Protein AF-A0A6N3USL4-F1 (afdb_monomer)

Foldseek 3Di:
DDWDWDQQPQAPAQFGTATDDPLADWDWDQDPVSRGTYTDAAEAFAPDEEEEETDEAESVGLEYEYEAAQNGDYQEYEYDQFHPARRKYKYAYQHQDWHWYAYPVGDTDIDHHGDIWMWGQHPSGIDIGHHFAPEFDDFDDDDPDPDDKGKTKDKAFDAPQFQKFKAFPDVQQWHHAADQDADPDQFTWGWFWKQAPVRDIDTAIKTKWKDFAPDDIGYRRYRDTDNPHRIMMIMIMHDCVRVVVHDAAKIWGKGKMWMATPVDRVDIGIYIYIYIYGHDDDPDD

Structure (mmCIF, N/CA/C/O backbone):
data_AF-A0A6N3USL4-F1
#
_entry.id   AF-A0A6N3USL4-F1
#
loop_
_atom_site.group_PDB
_atom_site.id
_atom_site.type_symbol
_atom_site.label_atom_id
_atom_site.label_alt_id
_atom_site.label_comp_id
_atom_site.label_asym_id
_atom_site.label_entity_id
_atom_site.label_seq_id
_atom_site.pdbx_PDB_ins_code
_atom_site.Cartn_x
_atom_site.Cartn_y
_atom_site.Cartn_z
_atom_site.occupancy
_atom_site.B_iso_or_equiv
_atom_site.auth_seq_id
_atom_site.auth_comp_id
_atom_site.auth_asym_id
_atom_site.auth_atom_id
_atom_site.pdbx_PDB_model_num
ATOM 1 N N . THR A 1 1 ? -5.568 -22.852 -5.647 1.00 39.84 1 THR A N 1
ATOM 2 C CA . THR A 1 1 ? -6.934 -22.285 -5.709 1.00 39.84 1 THR A CA 1
ATOM 3 C C . THR A 1 1 ? -6.831 -20.920 -6.353 1.00 39.84 1 THR A C 1
ATOM 5 O O . THR A 1 1 ? -6.023 -20.134 -5.877 1.00 39.84 1 THR A O 1
ATOM 8 N N . LEU A 1 2 ? -7.543 -20.658 -7.452 1.00 31.78 2 LEU A N 1
ATOM 9 C CA . LEU A 1 2 ? -7.527 -19.350 -8.124 1.00 31.78 2 LEU A CA 1
ATOM 10 C C . LEU A 1 2 ? -8.124 -18.287 -7.185 1.00 31.78 2 LEU A C 1
ATOM 12 O O . LEU A 1 2 ? -9.224 -18.485 -6.672 1.00 31.78 2 LEU A O 1
ATOM 16 N N . ARG A 1 3 ? -7.383 -17.204 -6.927 1.00 42.47 3 ARG A N 1
ATOM 17 C CA . ARG A 1 3 ? -7.843 -16.024 -6.177 1.00 42.47 3 ARG A CA 1
ATOM 18 C C . ARG A 1 3 ? -8.129 -14.905 -7.177 1.00 42.47 3 ARG A C 1
ATOM 20 O O . ARG A 1 3 ? -7.382 -14.749 -8.136 1.00 42.47 3 ARG A O 1
ATOM 27 N N . THR A 1 4 ? -9.222 -14.173 -6.973 1.00 39.78 4 THR A N 1
ATOM 28 C CA . THR A 1 4 ? -9.594 -13.020 -7.811 1.00 39.78 4 THR A CA 1
ATOM 29 C C . THR A 1 4 ? -9.403 -11.743 -7.001 1.00 39.78 4 THR A C 1
ATOM 31 O O . THR A 1 4 ? -9.859 -11.679 -5.859 1.00 39.78 4 THR A O 1
ATOM 34 N N . GLU A 1 5 ? -8.749 -10.743 -7.594 1.00 51.19 5 GLU A N 1
ATOM 35 C CA . GLU A 1 5 ? -8.408 -9.471 -6.945 1.00 51.19 5 GLU A CA 1
ATOM 36 C C . GLU A 1 5 ? -9.020 -8.277 -7.703 1.00 51.19 5 GLU A C 1
ATOM 38 O O . GLU A 1 5 ? -8.348 -7.651 -8.527 1.00 51.19 5 GLU A O 1
ATOM 43 N N . PRO A 1 6 ? -10.309 -7.947 -7.492 1.00 44.34 6 PRO A N 1
ATOM 44 C CA . PRO A 1 6 ? -10.918 -6.770 -8.106 1.00 44.34 6 PRO A CA 1
ATOM 45 C C . PRO A 1 6 ? -10.235 -5.471 -7.662 1.00 44.34 6 PRO A C 1
ATOM 47 O O . PRO A 1 6 ? -9.899 -5.296 -6.488 1.00 44.34 6 PRO A O 1
ATOM 50 N N . ARG A 1 7 ? -10.091 -4.528 -8.603 1.00 48.75 7 ARG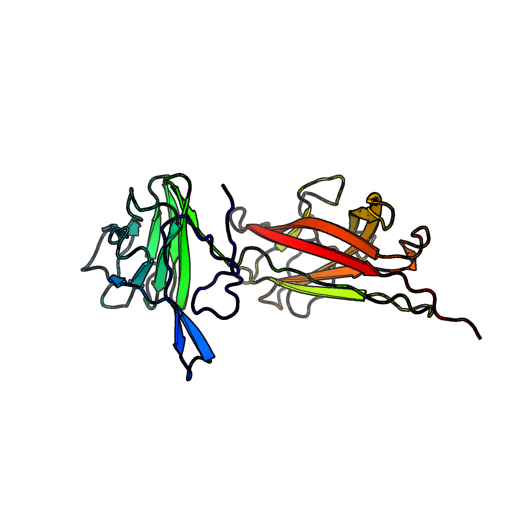 A N 1
ATOM 51 C CA . ARG A 1 7 ? -9.611 -3.167 -8.328 1.00 48.75 7 ARG A CA 1
ATOM 52 C C . ARG A 1 7 ? -10.674 -2.397 -7.540 1.00 48.75 7 ARG A C 1
ATOM 54 O O . ARG A 1 7 ? -11.803 -2.245 -7.998 1.00 48.75 7 ARG A O 1
ATOM 61 N N . ALA A 1 8 ? -10.297 -1.889 -6.375 1.00 57.22 8 ALA A N 1
ATOM 62 C CA . ALA A 1 8 ? -11.170 -1.254 -5.391 1.00 57.22 8 ALA A CA 1
ATOM 63 C C . ALA A 1 8 ? -11.053 0.283 -5.347 1.00 57.22 8 ALA A C 1
ATOM 65 O O . ALA A 1 8 ? -11.640 0.930 -4.486 1.00 57.22 8 ALA A O 1
ATOM 66 N N . SER A 1 9 ? -10.339 0.898 -6.297 1.00 55.53 9 SER A N 1
ATOM 67 C CA . SER A 1 9 ? -10.028 2.337 -6.281 1.00 55.53 9 SER A CA 1
ATOM 68 C C . SER A 1 9 ? -11.243 3.278 -6.353 1.00 55.53 9 SER A C 1
ATOM 70 O O . SER A 1 9 ? -11.108 4.456 -6.028 1.00 55.53 9 SER A O 1
ATOM 72 N N . ASN A 1 10 ? -12.418 2.779 -6.758 1.00 66.38 10 ASN A N 1
ATOM 73 C CA . ASN A 1 10 ? -13.682 3.529 -6.779 1.00 66.38 10 ASN A CA 1
ATOM 74 C C . ASN A 1 10 ? -14.694 3.060 -5.710 1.00 66.38 10 ASN A C 1
ATOM 76 O O . ASN A 1 10 ? -15.896 3.321 -5.826 1.00 66.38 10 ASN A O 1
ATOM 80 N N . LEU A 1 11 ? -14.225 2.330 -4.694 1.00 73.44 11 LEU A N 1
ATOM 81 C CA . LEU A 1 11 ? -15.036 1.922 -3.551 1.00 73.44 11 LEU A CA 1
ATOM 82 C C . LEU A 1 11 ? -14.987 2.980 -2.432 1.00 73.44 11 LEU A C 1
ATOM 84 O O . LEU A 1 11 ? -14.147 3.885 -2.413 1.00 73.44 11 LEU A O 1
ATOM 88 N N . ASP A 1 12 ? -15.898 2.870 -1.472 1.00 71.75 12 ASP A N 1
ATOM 89 C CA . ASP A 1 12 ? -15.864 3.606 -0.202 1.00 71.75 12 ASP A CA 1
ATOM 90 C C . ASP A 1 12 ? -14.904 2.997 0.837 1.00 71.75 12 ASP A C 1
ATOM 92 O O . ASP A 1 12 ? -14.743 3.528 1.936 1.00 71.75 12 ASP A O 1
ATOM 96 N N . LEU A 1 13 ? -14.238 1.908 0.462 1.00 75.38 13 LEU A N 1
ATOM 97 C CA . LEU A 1 13 ? -13.202 1.242 1.232 1.00 75.38 13 LEU A CA 1
ATOM 98 C C . LEU A 1 13 ? -11.841 1.896 0.964 1.00 75.38 13 LEU A C 1
ATOM 100 O O . LEU A 1 13 ? -11.486 2.160 -0.185 1.00 75.38 13 LEU A O 1
ATOM 104 N N . ASP A 1 14 ? -11.038 2.111 2.008 1.00 71.38 14 ASP A N 1
ATOM 105 C CA . ASP A 1 14 ? -9.684 2.674 1.876 1.00 71.38 14 ASP A CA 1
ATOM 106 C C . ASP A 1 14 ? -8.646 1.609 1.453 1.00 71.38 14 ASP A C 1
ATOM 108 O O . ASP A 1 14 ? -7.631 1.387 2.117 1.00 71.38 14 ASP A O 1
ATOM 112 N N . VAL A 1 15 ? -8.929 0.897 0.355 1.00 66.25 15 VAL A N 1
ATOM 113 C CA . VAL A 1 15 ? -8.132 -0.223 -0.180 1.00 66.25 15 VAL A CA 1
ATOM 114 C C . VAL A 1 15 ? -8.069 -0.191 -1.707 1.00 66.25 15 VAL A C 1
ATOM 116 O O . VAL A 1 15 ? -8.950 0.348 -2.369 1.00 66.25 15 VAL A O 1
ATOM 119 N N . GLU A 1 16 ? -7.030 -0.792 -2.285 1.00 59.91 16 GLU A N 1
ATOM 120 C CA . GLU A 1 16 ? -6.845 -0.856 -3.748 1.00 59.91 16 GLU A CA 1
ATOM 121 C C . GLU A 1 16 ? -7.282 -2.179 -4.364 1.00 59.91 16 GLU A C 1
ATOM 123 O O . GLU A 1 16 ? -7.698 -2.202 -5.520 1.00 59.91 16 GLU A O 1
ATOM 128 N N . HIS A 1 17 ? -7.233 -3.258 -3.584 1.00 61.31 17 HIS A N 1
ATOM 129 C CA . HIS A 1 17 ? -7.658 -4.589 -3.989 1.00 61.31 17 HIS A CA 1
ATOM 130 C C . HIS A 1 17 ? -8.446 -5.244 -2.859 1.00 61.31 17 HIS A C 1
ATOM 132 O O . HIS A 1 17 ? -8.141 -5.057 -1.678 1.00 61.31 17 HIS A O 1
ATOM 138 N N . LEU A 1 18 ? -9.449 -6.033 -3.230 1.00 65.81 18 LEU A N 1
ATOM 139 C CA . LEU A 1 18 ? -10.122 -6.959 -2.323 1.00 65.81 18 LEU A CA 1
ATOM 140 C C . LEU A 1 18 ? -9.750 -8.381 -2.716 1.00 65.81 18 LEU A C 1
ATOM 142 O O . LEU A 1 18 ? -9.595 -8.668 -3.895 1.00 65.81 18 LEU A O 1
ATOM 146 N N . THR A 1 19 ? -9.623 -9.285 -1.752 1.00 63.34 19 THR A N 1
ATOM 147 C CA . THR A 1 19 ? -9.469 -10.713 -2.054 1.00 63.34 19 THR A CA 1
ATOM 148 C C . THR A 1 19 ? -10.844 -11.362 -2.063 1.00 63.34 19 THR A C 1
ATOM 150 O O . THR A 1 19 ? -11.539 -11.328 -1.051 1.00 63.34 19 THR A O 1
ATOM 153 N N . LEU A 1 20 ? -11.239 -11.974 -3.182 1.00 61.81 20 LEU A N 1
ATOM 154 C CA . LEU A 1 20 ? -12.468 -12.763 -3.241 1.00 61.81 20 LEU A CA 1
ATOM 155 C C . LEU A 1 20 ? -12.165 -14.246 -2.995 1.00 61.81 20 LEU A C 1
ATOM 157 O O . LEU A 1 20 ? -11.428 -14.882 -3.757 1.00 61.81 20 LEU A O 1
ATOM 161 N N . SER A 1 21 ? -12.763 -14.795 -1.939 1.00 66.25 21 SER A N 1
ATOM 162 C CA . SER A 1 21 ? -12.660 -16.210 -1.571 1.00 66.25 21 SER A CA 1
ATOM 163 C C . SER A 1 21 ? -13.852 -17.016 -2.089 1.00 66.25 21 SER A C 1
ATOM 165 O O . SER A 1 21 ? -14.958 -16.501 -2.257 1.00 66.25 21 SER A O 1
ATOM 167 N N . LYS A 1 22 ? -13.635 -18.313 -2.340 1.00 64.81 22 LYS A N 1
ATOM 168 C CA . LYS A 1 22 ? -14.680 -19.221 -2.835 1.00 64.81 22 LYS A CA 1
ATOM 169 C C . LYS A 1 22 ? -15.873 -19.238 -1.871 1.00 64.81 22 LYS A C 1
ATOM 171 O O . LYS A 1 22 ? -15.703 -19.547 -0.698 1.00 64.81 22 LYS A O 1
ATOM 176 N N . GLY A 1 23 ? -17.072 -18.985 -2.396 1.00 67.69 23 GLY A N 1
ATOM 177 C CA . GLY A 1 23 ? -18.320 -19.030 -1.626 1.00 67.69 23 GLY A CA 1
ATOM 178 C C . GLY A 1 23 ? -18.702 -17.718 -0.937 1.00 67.69 23 GLY A C 1
ATOM 179 O O . GLY A 1 23 ? -19.755 -17.671 -0.314 1.00 67.69 23 GLY A O 1
ATOM 180 N N . ILE A 1 24 ? -17.898 -16.658 -1.075 1.00 69.06 24 ILE A N 1
ATOM 181 C CA . ILE A 1 24 ? -18.234 -15.313 -0.595 1.00 69.06 24 ILE A CA 1
ATOM 182 C C . ILE A 1 24 ? -18.807 -14.487 -1.746 1.00 69.06 24 ILE A C 1
ATOM 184 O O . ILE A 1 24 ? -18.275 -14.489 -2.856 1.00 69.06 24 ILE A O 1
ATOM 188 N N . SER A 1 25 ? -19.889 -13.762 -1.475 1.00 70.62 25 SER A N 1
ATOM 189 C CA . SER A 1 25 ? -20.441 -12.743 -2.369 1.00 70.62 25 SER A CA 1
ATOM 190 C C . SER A 1 25 ? -20.378 -11.388 -1.681 1.00 70.62 25 SER A C 1
ATOM 192 O O . SER A 1 25 ? -20.802 -11.247 -0.537 1.00 70.62 25 SER A O 1
ATOM 194 N N . LEU A 1 26 ? -19.828 -10.401 -2.383 1.00 76.56 26 LEU A N 1
ATOM 195 C CA . LEU A 1 26 ? -19.762 -9.017 -1.930 1.00 76.56 26 LEU A CA 1
ATOM 196 C C . LEU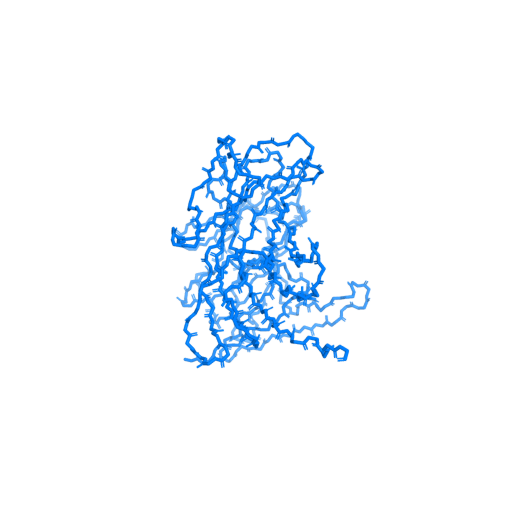 A 1 26 ? -20.766 -8.206 -2.743 1.00 76.56 26 LEU A C 1
ATOM 198 O O . LEU A 1 26 ? -20.768 -8.286 -3.972 1.00 76.56 26 LEU A O 1
ATOM 202 N N . LEU A 1 27 ? -21.605 -7.429 -2.065 1.00 74.56 27 LEU A N 1
ATOM 203 C CA . LEU A 1 27 ? -22.561 -6.535 -2.704 1.00 74.56 27 LEU A CA 1
ATOM 204 C C . LEU A 1 27 ? -22.076 -5.094 -2.556 1.00 74.56 27 LEU A C 1
ATOM 206 O O . LEU A 1 27 ? -21.720 -4.664 -1.463 1.00 74.56 27 LEU A O 1
ATOM 210 N N . PHE A 1 28 ? -22.093 -4.349 -3.656 1.00 76.94 28 PHE A N 1
ATOM 211 C CA . PHE A 1 28 ? -21.795 -2.922 -3.675 1.00 76.94 28 PHE A CA 1
ATOM 212 C C . PHE A 1 28 ? -22.969 -2.166 -4.285 1.00 76.94 28 PHE A C 1
ATOM 214 O O . PHE A 1 28 ? -23.512 -2.582 -5.308 1.00 76.94 28 PHE A O 1
ATOM 221 N N . ILE A 1 29 ? -23.339 -1.039 -3.682 1.00 73.81 29 ILE A N 1
ATOM 222 C CA . ILE A 1 29 ? -24.397 -0.156 -4.176 1.00 73.81 29 ILE A CA 1
ATOM 223 C C . ILE A 1 29 ? -23.759 1.169 -4.583 1.00 73.81 29 ILE A C 1
ATOM 225 O O . ILE A 1 29 ? -23.072 1.808 -3.788 1.00 73.81 29 ILE A O 1
ATOM 229 N N . TYR A 1 30 ? -23.960 1.597 -5.828 1.00 67.88 30 TYR A N 1
ATOM 230 C CA . TYR A 1 30 ? -23.423 2.872 -6.293 1.00 67.88 30 TYR A CA 1
ATOM 231 C C . TYR A 1 30 ? -24.162 4.047 -5.639 1.00 67.88 30 TYR A C 1
ATOM 233 O O . TYR A 1 30 ? -25.375 4.187 -5.783 1.00 67.88 30 TYR A O 1
ATOM 241 N N . ASN A 1 31 ? -23.427 4.913 -4.943 1.00 69.12 31 ASN A N 1
ATOM 242 C CA . ASN A 1 31 ? -23.947 6.154 -4.383 1.00 69.12 31 ASN A CA 1
ATOM 243 C C . ASN A 1 31 ? -23.637 7.316 -5.343 1.00 69.12 31 ASN A C 1
ATOM 245 O O . ASN A 1 31 ? -22.477 7.701 -5.513 1.00 69.12 31 ASN A O 1
ATOM 249 N N . GLY A 1 32 ? -24.680 7.879 -5.962 1.00 55.03 32 GLY A N 1
ATOM 250 C CA . GLY A 1 32 ? -24.553 8.943 -6.965 1.00 55.03 32 GLY A CA 1
ATOM 251 C C . GLY A 1 32 ? -24.013 10.271 -6.425 1.00 55.03 32 GLY A C 1
ATOM 252 O O . GLY A 1 32 ? -23.276 10.954 -7.133 1.00 55.03 32 GLY A O 1
ATOM 253 N N . GLU A 1 33 ? -24.306 10.609 -5.167 1.00 64.19 33 GLU A N 1
ATOM 254 C CA . GLU A 1 33 ? -23.822 11.837 -4.519 1.00 64.19 33 GLU A CA 1
ATOM 255 C C . GLU A 1 33 ? -22.322 11.756 -4.229 1.00 64.19 33 GLU A C 1
ATOM 257 O O . GLU A 1 33 ? -21.567 12.690 -4.496 1.00 64.19 33 GLU A O 1
ATOM 262 N N . ARG A 1 34 ? -21.871 10.602 -3.725 1.00 61.25 34 ARG A N 1
ATOM 263 C CA . ARG A 1 34 ? -20.460 10.338 -3.412 1.00 61.25 34 ARG A CA 1
ATOM 264 C C . ARG A 1 34 ? -19.646 9.930 -4.639 1.00 61.25 34 ARG A C 1
ATOM 266 O O . ARG A 1 34 ? -18.421 9.887 -4.548 1.00 61.25 34 ARG A O 1
ATOM 273 N N . ARG A 1 35 ? -20.315 9.618 -5.757 1.00 73.44 35 ARG A N 1
ATOM 274 C CA . ARG A 1 35 ? -19.739 9.056 -6.991 1.00 73.44 35 ARG A CA 1
ATOM 275 C C . ARG A 1 35 ? -18.835 7.850 -6.724 1.00 73.44 35 ARG A C 1
ATOM 277 O O . ARG A 1 35 ? -17.759 7.737 -7.304 1.00 73.44 35 ARG A O 1
ATOM 284 N N . ARG A 1 36 ? -19.257 6.973 -5.810 1.00 69.00 36 ARG A N 1
ATOM 285 C CA . ARG A 1 36 ? -18.495 5.796 -5.363 1.00 69.00 36 ARG A CA 1
ATOM 286 C C . ARG A 1 36 ? -19.404 4.597 -5.157 1.00 69.00 36 ARG A C 1
ATOM 288 O O . ARG A 1 36 ? -20.572 4.748 -4.803 1.00 69.00 36 ARG A O 1
ATOM 295 N N . TRP A 1 37 ? -18.843 3.409 -5.332 1.00 69.06 37 TRP A N 1
ATOM 296 C CA . TRP A 1 37 ? -19.483 2.151 -4.959 1.00 69.06 37 TRP A CA 1
ATOM 297 C C . TRP A 1 37 ? -19.327 1.923 -3.456 1.00 69.06 37 TRP A C 1
ATOM 299 O O . TRP A 1 37 ? -18.213 1.882 -2.947 1.00 69.06 37 TRP A O 1
ATOM 309 N N . VAL A 1 38 ? -20.445 1.809 -2.749 1.00 75.31 38 VAL A N 1
ATOM 310 C CA . VAL A 1 38 ? -20.493 1.638 -1.295 1.00 75.31 38 VAL A CA 1
ATOM 311 C C . VAL A 1 38 ? -20.648 0.161 -0.978 1.00 75.31 38 VAL A C 1
ATOM 313 O O . VAL A 1 38 ? -21.550 -0.481 -1.522 1.00 75.31 38 VAL A O 1
ATOM 316 N N . LEU A 1 39 ? -19.782 -0.385 -0.125 1.00 79.50 39 LEU A N 1
ATOM 317 C CA . LEU A 1 39 ? -19.926 -1.757 0.345 1.00 79.50 39 LEU A CA 1
ATOM 318 C C . LEU A 1 39 ? -21.254 -1.909 1.098 1.00 79.50 39 LEU A C 1
ATOM 320 O O . LEU A 1 39 ? -21.520 -1.199 2.064 1.00 79.50 39 LEU A O 1
ATOM 324 N N . HIS A 1 40 ? -22.087 -2.855 0.668 1.00 80.25 40 HIS A N 1
ATOM 325 C CA . HIS A 1 40 ? -23.263 -3.249 1.428 1.00 80.25 40 HIS A CA 1
ATOM 326 C C . HIS A 1 40 ? -22.843 -4.248 2.509 1.00 80.25 40 HIS A C 1
ATOM 328 O O . HIS A 1 40 ? -22.299 -5.319 2.221 1.00 80.25 40 HIS A O 1
ATOM 334 N N . SER A 1 41 ? -23.060 -3.869 3.760 1.00 87.25 41 SER A N 1
ATOM 335 C CA . SER A 1 41 ? -22.600 -4.588 4.943 1.00 87.25 41 SER A CA 1
ATOM 336 C C . SER A 1 41 ? -23.576 -4.394 6.097 1.00 87.25 41 SER A C 1
ATOM 338 O O . SER A 1 41 ? -24.354 -3.436 6.133 1.00 87.25 41 SER A O 1
ATOM 340 N N . ILE A 1 42 ? -23.517 -5.306 7.067 1.00 89.75 42 ILE A N 1
ATOM 341 C CA . ILE A 1 42 ? -24.178 -5.088 8.354 1.00 89.75 42 ILE A CA 1
ATOM 342 C C . ILE A 1 42 ? -23.444 -3.971 9.092 1.00 89.75 42 ILE A C 1
ATOM 344 O O . ILE A 1 42 ? -22.215 -3.956 9.130 1.00 89.75 42 ILE A O 1
ATOM 348 N N . LEU A 1 43 ? -24.200 -3.060 9.699 1.00 91.19 43 LEU A N 1
ATOM 349 C CA . LEU A 1 43 ? -23.661 -2.016 10.557 1.00 91.19 43 LEU A CA 1
ATOM 350 C C . LEU A 1 43 ? -23.581 -2.506 12.004 1.00 91.19 43 LEU A C 1
ATOM 352 O O . LEU A 1 43 ? -24.600 -2.864 12.589 1.00 91.19 43 LEU A O 1
ATOM 356 N N . ASP A 1 44 ? -22.386 -2.455 12.578 1.00 94.12 44 ASP A N 1
ATOM 357 C CA . ASP A 1 44 ? -22.113 -2.745 13.982 1.00 94.12 44 ASP A CA 1
ATOM 358 C C . ASP A 1 44 ? -21.580 -1.495 14.692 1.00 94.12 44 ASP A C 1
ATOM 360 O O . ASP A 1 44 ? -20.860 -0.680 14.101 1.00 94.12 44 ASP A O 1
ATOM 364 N N . LYS A 1 45 ? -21.962 -1.324 15.956 1.00 92.44 45 LYS A N 1
ATOM 365 C CA . LYS A 1 45 ? -21.587 -0.185 16.801 1.00 92.44 45 LYS A CA 1
ATOM 366 C C . LYS A 1 45 ? -21.364 -0.678 18.229 1.00 92.44 45 LYS A C 1
ATOM 368 O O . LYS A 1 45 ? -22.141 -1.505 18.701 1.00 92.44 45 LYS A O 1
ATOM 373 N N . PRO A 1 46 ? -20.361 -0.152 18.948 1.00 90.56 46 PRO A N 1
ATOM 374 C CA . PRO A 1 46 ? -20.177 -0.502 20.350 1.00 90.56 46 PRO A CA 1
ATOM 375 C C . PRO A 1 46 ? -21.347 0.002 21.205 1.00 90.56 46 PRO A C 1
ATOM 377 O O . PRO A 1 46 ? -21.934 1.044 20.916 1.00 90.56 46 PRO A O 1
ATOM 380 N N . ALA A 1 47 ? -21.632 -0.724 22.286 1.00 76.38 47 ALA A N 1
ATOM 381 C CA . ALA A 1 47 ? -22.708 -0.433 23.232 1.00 76.38 47 ALA A CA 1
ATOM 382 C C . ALA A 1 47 ? -22.237 0.270 24.535 1.00 76.38 47 ALA A C 1
ATOM 384 O O . ALA A 1 47 ? -23.001 0.262 25.491 1.00 76.38 47 ALA A O 1
ATOM 385 N N . ASP A 1 48 ? -21.029 0.876 24.552 1.00 69.00 48 ASP A N 1
ATOM 386 C CA . ASP A 1 48 ? -20.278 1.466 25.703 1.00 69.00 48 ASP A CA 1
ATOM 387 C C . ASP A 1 48 ? -19.570 0.436 26.629 1.00 69.00 48 ASP A C 1
ATOM 389 O O . ASP A 1 48 ? -20.043 -0.683 26.785 1.00 69.00 48 ASP A O 1
ATOM 393 N N . SER A 1 49 ? -18.435 0.662 27.320 1.00 63.69 49 SER A N 1
ATOM 394 C CA . SER A 1 49 ? -17.338 1.651 27.243 1.00 63.69 49 SER A CA 1
ATOM 395 C C . SER A 1 49 ? -16.097 1.158 28.034 1.00 63.69 49 SER A C 1
ATOM 397 O O . SER A 1 49 ? -15.648 1.801 28.984 1.00 63.69 49 SER A O 1
ATOM 399 N N . THR A 1 50 ? -15.501 0.027 27.669 1.00 70.44 50 THR A N 1
ATOM 400 C CA . THR A 1 50 ? -14.108 -0.276 28.064 1.00 70.44 50 THR A CA 1
ATOM 401 C C . THR A 1 50 ? -13.431 -1.006 26.925 1.00 70.44 50 THR A C 1
ATOM 403 O O . THR A 1 50 ? -12.566 -0.426 26.276 1.00 70.44 50 THR A O 1
ATOM 406 N N . ASP A 1 51 ? -13.948 -2.186 26.600 1.00 81.75 51 ASP A N 1
ATOM 407 C CA . ASP A 1 51 ? -13.459 -3.081 25.563 1.00 81.75 51 ASP A CA 1
ATOM 408 C C . ASP A 1 51 ? -14.639 -3.882 24.983 1.00 81.75 51 ASP A C 1
ATOM 410 O O . ASP A 1 51 ? -15.522 -4.307 25.728 1.00 81.75 51 ASP A O 1
ATOM 414 N N . VAL A 1 52 ? -14.678 -4.102 23.666 1.00 90.50 52 VAL A N 1
ATOM 415 C CA . VAL A 1 52 ? -15.771 -4.854 23.018 1.00 90.50 52 VAL A CA 1
ATOM 416 C C . VAL A 1 52 ? -15.244 -5.749 21.907 1.00 90.50 52 VAL A C 1
ATOM 418 O O . VAL A 1 52 ? -14.260 -5.415 21.255 1.00 90.50 52 VAL A O 1
ATOM 421 N N . SER A 1 53 ? -15.895 -6.883 21.662 1.00 91.88 53 SER A N 1
ATOM 422 C CA . SER A 1 53 ? -15.646 -7.670 20.449 1.00 91.88 53 SER A CA 1
ATOM 423 C C . SER A 1 53 ? -16.541 -7.176 19.320 1.00 91.88 53 SER A C 1
ATOM 425 O O . SER A 1 53 ? -17.743 -7.023 19.514 1.00 91.88 53 SER A O 1
ATOM 427 N N . ILE A 1 54 ? -15.954 -6.948 18.148 1.00 94.62 54 ILE A N 1
ATOM 428 C CA . ILE A 1 54 ? -16.686 -6.642 16.919 1.00 94.62 54 ILE A CA 1
ATOM 429 C C . ILE A 1 54 ? -17.524 -7.867 16.548 1.00 94.62 54 ILE A C 1
ATOM 431 O O . ILE A 1 54 ? -17.048 -9.004 16.655 1.00 94.62 54 ILE A O 1
ATOM 435 N N . ALA A 1 55 ? -18.763 -7.647 16.107 1.00 94.12 55 ALA A N 1
ATOM 436 C CA . ALA A 1 55 ? -19.644 -8.735 15.719 1.00 94.12 55 ALA A CA 1
ATOM 437 C C . ALA A 1 55 ? -19.021 -9.597 14.607 1.00 94.12 55 ALA A C 1
ATOM 439 O O . ALA A 1 55 ? -18.333 -9.123 13.701 1.00 94.12 55 ALA A O 1
ATOM 440 N N . GLN A 1 56 ? -19.252 -10.905 14.696 1.00 94.00 56 GLN A N 1
ATOM 441 C CA . GLN A 1 56 ? -18.633 -11.883 13.812 1.00 94.00 56 GLN A CA 1
ATOM 442 C C . GLN A 1 56 ? -19.347 -11.942 12.448 1.00 94.00 56 GLN A C 1
ATOM 444 O O . GLN A 1 56 ? -20.535 -12.276 12.406 1.00 94.00 56 GLN A O 1
ATOM 449 N N . PRO A 1 57 ? -18.641 -11.721 11.320 1.00 93.44 57 PRO A N 1
ATOM 450 C CA . PRO A 1 57 ? -19.192 -11.991 9.996 1.00 93.44 57 PRO A CA 1
ATOM 451 C C . PRO A 1 57 ? -19.546 -13.472 9.816 1.00 93.44 57 PRO A C 1
ATOM 453 O O . PRO A 1 57 ? -18.878 -14.366 10.341 1.00 93.44 57 PRO A O 1
ATOM 456 N N . THR A 1 58 ? -20.577 -13.747 9.024 1.00 91.00 58 THR A N 1
ATOM 457 C CA . THR A 1 58 ? -21.089 -15.104 8.763 1.00 91.00 58 THR A CA 1
ATOM 458 C C . THR A 1 58 ? -21.078 -15.409 7.268 1.00 91.00 58 THR A C 1
ATOM 460 O O . THR A 1 58 ? -20.859 -14.522 6.452 1.00 91.00 58 THR A O 1
ATOM 463 N N . LEU A 1 59 ? -21.308 -16.666 6.871 1.00 83.44 59 LEU A N 1
ATOM 464 C CA . LEU A 1 59 ? -21.369 -17.023 5.444 1.00 83.44 59 LEU A CA 1
ATOM 465 C C . LEU A 1 59 ? -22.499 -16.292 4.702 1.00 83.44 59 LEU A C 1
ATOM 467 O O . LEU A 1 59 ? -22.354 -15.987 3.524 1.00 83.44 59 LEU A O 1
ATOM 471 N N . THR A 1 60 ? -23.606 -15.997 5.389 1.00 85.25 60 THR A N 1
ATOM 472 C CA . THR A 1 60 ? -24.737 -15.251 4.821 1.00 85.25 60 THR A CA 1
ATOM 473 C C . THR A 1 60 ? -24.504 -13.744 4.826 1.00 85.25 60 THR A C 1
ATOM 475 O O . THR A 1 60 ? -25.020 -13.059 3.954 1.00 85.25 60 THR A O 1
ATOM 478 N N . ASN A 1 61 ? -23.716 -13.235 5.779 1.00 85.62 61 ASN A N 1
ATOM 479 C CA . ASN A 1 61 ? -23.349 -11.823 5.891 1.00 85.62 61 ASN A CA 1
ATOM 480 C C . ASN A 1 61 ? -21.830 -11.696 6.089 1.00 85.62 61 ASN A C 1
ATOM 482 O O . ASN A 1 61 ? -21.363 -11.527 7.221 1.00 85.62 61 ASN A O 1
ATOM 486 N N . PRO A 1 62 ? -21.045 -11.834 5.006 1.00 86.94 62 PRO A N 1
ATOM 487 C CA . PRO A 1 62 ? -19.588 -11.897 5.086 1.00 86.94 62 PRO A CA 1
ATOM 488 C C . PRO A 1 62 ? -18.927 -10.522 5.234 1.00 86.94 62 PRO A C 1
ATOM 490 O O . PRO A 1 62 ? -17.707 -10.446 5.363 1.00 86.94 62 PRO A O 1
ATOM 493 N N . THR A 1 63 ? -19.707 -9.441 5.198 1.00 90.25 63 THR A N 1
ATOM 494 C CA . THR A 1 63 ? -19.240 -8.055 5.253 1.00 90.25 63 THR A CA 1
ATOM 495 C C . THR A 1 63 ? -19.859 -7.325 6.438 1.00 90.25 63 THR A C 1
ATOM 497 O O . THR A 1 63 ? -21.067 -7.395 6.677 1.00 90.25 63 THR A O 1
ATOM 500 N N . LEU A 1 64 ? -19.027 -6.592 7.174 1.00 94.19 64 LEU A N 1
ATOM 501 C CA . LEU A 1 64 ? -19.443 -5.833 8.347 1.00 94.19 64 LEU A CA 1
ATOM 502 C C . LEU A 1 64 ? -18.755 -4.471 8.381 1.00 94.19 64 LEU A C 1
ATOM 504 O O . LEU A 1 64 ? -17.538 -4.382 8.230 1.00 94.19 64 LEU A O 1
ATOM 508 N N . THR A 1 65 ? -19.527 -3.414 8.602 1.00 93.50 65 THR A N 1
ATOM 509 C CA . THR A 1 65 ? -19.011 -2.077 8.880 1.00 93.50 65 THR A CA 1
ATOM 510 C C . THR A 1 65 ? -19.103 -1.817 10.373 1.00 93.50 65 THR A C 1
ATOM 512 O O . THR A 1 65 ? -20.194 -1.757 10.928 1.00 93.50 65 THR A O 1
ATOM 515 N N . TYR A 1 66 ? -17.952 -1.644 11.015 1.00 95.50 66 TYR A N 1
ATOM 516 C CA . TYR A 1 66 ? -17.856 -1.292 12.425 1.00 95.50 66 TYR A CA 1
ATOM 517 C C . TYR A 1 66 ? -17.684 0.223 12.556 1.00 95.50 66 TYR A C 1
ATOM 519 O O . TYR A 1 66 ? -16.654 0.776 12.162 1.00 95.50 66 TYR A O 1
ATOM 527 N N . GLN A 1 67 ? -18.704 0.912 13.064 1.00 93.25 67 GLN A N 1
ATOM 528 C CA . GLN A 1 67 ? -18.745 2.372 13.079 1.00 93.25 67 GLN A CA 1
ATOM 529 C C . GLN A 1 67 ? -18.610 2.926 14.496 1.00 93.25 67 GLN A C 1
ATOM 531 O O . GLN A 1 67 ? -19.477 2.743 15.348 1.00 93.25 67 GLN A O 1
ATOM 536 N N . LEU A 1 68 ? -17.552 3.701 14.706 1.00 92.44 68 LEU A N 1
ATOM 537 C CA . LEU A 1 68 ? -17.291 4.420 15.946 1.00 92.44 68 LEU A CA 1
ATOM 538 C C . LEU A 1 68 ? -17.829 5.854 15.845 1.00 92.44 68 LEU A C 1
ATOM 540 O O . LEU A 1 68 ? -17.633 6.540 14.836 1.00 92.44 68 LEU A O 1
ATOM 544 N N . SER A 1 69 ? -18.483 6.339 16.901 1.00 91.31 69 SER A N 1
ATOM 545 C CA . SER A 1 69 ? -18.965 7.726 17.005 1.00 91.31 69 SER A CA 1
ATOM 546 C C . SER A 1 69 ? -18.845 8.246 18.435 1.00 91.31 69 SER A C 1
ATOM 548 O O . SER A 1 69 ? -18.684 7.447 19.348 1.00 91.31 69 SER A O 1
ATOM 550 N N . ASP A 1 70 ? -18.916 9.561 18.661 1.00 87.81 70 ASP A N 1
ATOM 551 C CA . ASP A 1 70 ? -18.742 10.131 20.012 1.00 87.81 70 ASP A CA 1
ATOM 552 C C . ASP A 1 70 ? -19.699 9.520 21.063 1.00 87.81 70 ASP A C 1
ATOM 554 O O . ASP A 1 70 ? -19.321 9.414 22.223 1.00 87.81 70 ASP A O 1
ATOM 558 N N . GLY A 1 71 ? -20.903 9.088 20.661 1.00 87.38 71 GLY A N 1
ATOM 559 C CA . GLY A 1 71 ? -21.869 8.385 21.526 1.00 87.38 71 GLY A CA 1
ATOM 560 C C . GLY A 1 71 ? -21.848 6.855 21.412 1.00 87.38 71 GLY A C 1
ATOM 561 O O . GLY A 1 71 ? -22.771 6.205 21.874 1.00 87.38 71 GLY A O 1
ATOM 562 N N . ALA A 1 72 ? -20.858 6.300 20.715 1.00 89.50 72 ALA A N 1
ATOM 563 C CA . ALA A 1 72 ? -20.607 4.870 20.568 1.00 89.50 72 ALA A CA 1
ATOM 564 C C . ALA A 1 72 ? -19.089 4.691 20.402 1.00 89.50 72 ALA A C 1
ATOM 566 O O . ALA A 1 72 ? -18.590 4.411 19.303 1.00 89.50 72 ALA A O 1
ATOM 567 N N . TRP A 1 73 ? -18.350 4.959 21.482 1.00 91.19 73 TRP A N 1
ATOM 568 C CA . TRP A 1 73 ? -16.889 4.898 21.533 1.00 91.19 73 TRP A CA 1
ATOM 569 C C . TRP A 1 73 ? -16.430 3.823 22.517 1.00 91.19 73 TRP A C 1
ATOM 571 O O . TRP A 1 73 ? -17.049 3.560 23.544 1.00 91.19 73 TRP A O 1
ATOM 581 N N . VAL A 1 74 ? -15.298 3.210 22.195 1.00 93.12 74 VAL A N 1
ATOM 582 C CA . VAL A 1 74 ? -14.629 2.211 23.024 1.00 93.12 74 VAL A CA 1
ATOM 583 C C . VAL A 1 74 ? -13.123 2.433 2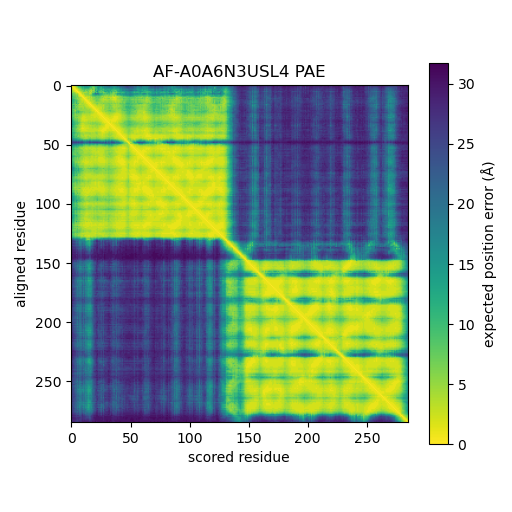2.936 1.00 93.12 74 VAL A C 1
ATOM 585 O O . VAL A 1 74 ? -12.630 2.946 21.925 1.00 93.12 74 VAL A O 1
ATOM 588 N N . LYS A 1 75 ? -12.383 2.047 23.980 1.00 91.19 75 LYS A N 1
ATOM 589 C CA . LYS A 1 75 ? -10.922 2.145 23.983 1.00 91.19 75 LYS A CA 1
ATOM 590 C C . LYS A 1 75 ? -10.303 1.088 23.070 1.00 91.19 75 LYS A C 1
ATOM 592 O O . LYS A 1 75 ? -9.507 1.448 22.205 1.00 91.19 75 LYS A O 1
ATOM 597 N N . THR A 1 76 ? -10.717 -0.173 23.217 1.00 93.56 76 THR A N 1
ATOM 598 C CA . THR A 1 76 ? -10.280 -1.281 22.354 1.00 93.56 76 THR A CA 1
ATOM 599 C C . THR A 1 76 ? -11.470 -2.032 21.762 1.00 93.56 76 THR A C 1
ATOM 601 O O . THR A 1 76 ? -12.370 -2.463 22.479 1.00 93.56 76 THR A O 1
ATOM 604 N N . ALA A 1 77 ? -11.461 -2.245 20.449 1.00 95.19 77 ALA A N 1
ATOM 605 C CA . ALA A 1 77 ? -12.376 -3.160 19.779 1.00 95.19 77 ALA A CA 1
ATOM 606 C C . ALA A 1 77 ? -11.601 -4.377 19.257 1.00 95.19 77 ALA A C 1
ATOM 608 O O . ALA A 1 77 ? -10.627 -4.230 18.522 1.00 95.19 77 ALA A O 1
ATOM 609 N N . PHE A 1 78 ? -12.019 -5.580 19.630 1.00 95.69 78 PHE A N 1
ATOM 610 C CA . PHE A 1 78 ? -11.365 -6.826 19.248 1.00 95.69 78 PHE A CA 1
ATOM 611 C C . PHE A 1 78 ? -12.001 -7.403 17.987 1.00 95.69 78 PHE A C 1
ATOM 613 O O . PHE A 1 78 ? -13.215 -7.595 17.929 1.00 95.69 78 PHE A O 1
ATOM 620 N N . LEU A 1 79 ? -11.184 -7.711 16.981 1.00 97.19 79 LEU A N 1
ATOM 621 C CA . LEU A 1 79 ? -11.615 -8.502 15.833 1.00 97.19 79 LEU A CA 1
ATOM 622 C C . LEU A 1 79 ? -12.040 -9.903 16.313 1.00 97.19 79 LEU A C 1
ATOM 624 O O . LEU A 1 79 ? -11.386 -10.472 17.193 1.00 97.19 79 LEU A O 1
ATOM 628 N N . PRO A 1 80 ? -13.109 -10.485 15.745 1.00 96.12 80 PRO A N 1
ATOM 629 C CA . PRO A 1 80 ? -13.610 -11.786 16.175 1.00 96.12 80 PRO A CA 1
ATOM 630 C C . PRO A 1 80 ? -12.571 -12.877 15.897 1.00 96.12 80 PRO A C 1
ATOM 632 O O . PRO A 1 80 ? -11.873 -12.849 14.890 1.00 96.12 80 PRO A O 1
ATOM 635 N N . THR A 1 81 ? -12.461 -13.888 16.752 1.00 92.75 81 THR A N 1
ATOM 636 C CA . THR A 1 81 ? -11.441 -14.943 16.586 1.00 92.75 81 THR A CA 1
ATOM 637 C C . THR A 1 81 ? -11.730 -15.890 15.420 1.00 92.75 81 THR A C 1
ATOM 639 O O . THR A 1 81 ? -10.824 -16.567 14.934 1.00 92.75 81 THR A O 1
ATOM 642 N N . THR A 1 82 ? -12.978 -15.938 14.947 1.00 90.25 82 THR A N 1
ATOM 643 C CA . THR A 1 82 ? -13.396 -16.765 13.811 1.00 90.25 82 THR A CA 1
ATOM 644 C C . THR A 1 82 ? -14.256 -15.966 12.839 1.00 90.25 82 THR A C 1
ATOM 646 O O . THR A 1 82 ? -14.974 -15.059 13.242 1.00 90.25 82 THR A O 1
ATOM 649 N N . ALA A 1 83 ? -14.163 -16.287 11.550 1.00 92.31 83 ALA A N 1
ATOM 650 C CA . ALA A 1 83 ? -14.996 -15.759 10.473 1.00 92.31 83 ALA A CA 1
ATOM 651 C C . ALA A 1 83 ? -14.796 -16.639 9.223 1.00 92.31 83 ALA A C 1
ATOM 653 O O . ALA A 1 83 ? -13.790 -17.355 9.138 1.00 92.31 83 ALA A O 1
ATOM 654 N N . PRO A 1 84 ? -15.717 -16.607 8.245 1.00 87.56 84 PRO A N 1
ATOM 655 C CA . PRO A 1 84 ? -15.490 -17.226 6.944 1.00 87.56 84 PRO A CA 1
ATOM 656 C C . PRO A 1 84 ? -14.231 -16.683 6.253 1.00 87.56 84 PRO A C 1
ATOM 658 O O . PRO A 1 84 ? -13.922 -15.497 6.350 1.00 87.56 84 PRO A O 1
ATOM 661 N N . GLU A 1 85 ? -13.526 -17.536 5.508 1.00 81.88 85 GLU A N 1
ATOM 662 C CA . GLU A 1 85 ? -12.392 -17.118 4.673 1.00 81.88 85 GLU A CA 1
ATOM 663 C C . GLU A 1 85 ? -12.859 -16.075 3.639 1.00 81.88 85 GLU A C 1
ATOM 665 O O . GLU A 1 85 ? -13.793 -16.326 2.882 1.00 81.88 85 GLU A O 1
ATOM 670 N N . GLY A 1 86 ? -12.195 -14.920 3.579 1.00 76.69 86 GLY A N 1
ATOM 671 C CA . GLY A 1 86 ? -12.569 -13.774 2.742 1.00 76.69 86 GLY A CA 1
ATOM 672 C C . GLY A 1 86 ? -13.625 -12.841 3.343 1.00 76.69 86 GLY A C 1
ATOM 673 O O . GLY A 1 86 ? -14.057 -11.922 2.652 1.00 76.69 86 GLY A O 1
ATOM 674 N N . ALA A 1 87 ? -14.053 -13.051 4.593 1.00 88.06 87 ALA A N 1
ATOM 675 C CA . ALA A 1 87 ? -14.913 -12.096 5.291 1.00 88.06 87 ALA A CA 1
ATOM 676 C C . ALA A 1 87 ? -14.210 -10.745 5.476 1.00 88.06 87 ALA A C 1
ATOM 678 O O . ALA A 1 87 ? -13.008 -10.716 5.744 1.00 88.06 87 ALA A O 1
ATOM 679 N N . ILE A 1 88 ? -14.960 -9.644 5.375 1.00 89.75 88 ILE A N 1
ATOM 680 C CA . ILE A 1 88 ? -14.440 -8.274 5.435 1.00 89.75 88 ILE A CA 1
ATOM 681 C C . ILE A 1 88 ? -15.028 -7.527 6.631 1.00 89.75 88 ILE A C 1
ATOM 683 O O 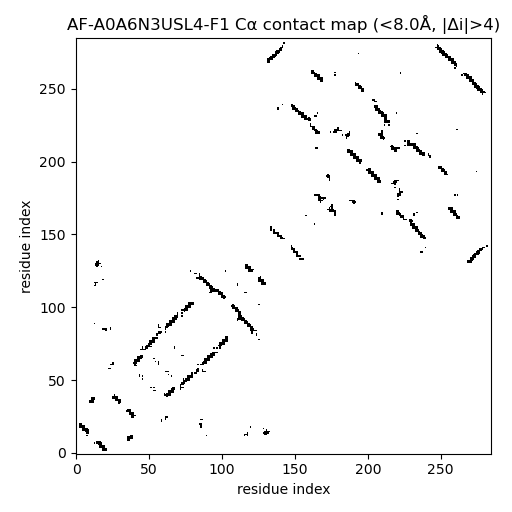. ILE A 1 88 ? -16.246 -7.485 6.807 1.00 89.75 88 ILE A O 1
ATOM 687 N N . ILE A 1 89 ? -14.159 -6.867 7.398 1.00 94.62 89 ILE A N 1
ATOM 688 C CA . ILE A 1 89 ? -14.541 -5.864 8.397 1.00 94.62 89 ILE A CA 1
ATOM 689 C C . ILE A 1 89 ? -14.008 -4.501 7.954 1.00 94.62 89 ILE A C 1
ATOM 691 O O . ILE A 1 89 ? -12.805 -4.326 7.766 1.00 94.62 89 ILE A O 1
ATOM 695 N N . HIS A 1 90 ? -14.901 -3.528 7.807 1.00 92.62 90 HIS A N 1
ATOM 696 C CA . HIS A 1 90 ? -14.596 -2.131 7.513 1.00 92.62 90 HIS A CA 1
ATOM 697 C C . HIS A 1 90 ? -14.832 -1.287 8.764 1.00 92.62 90 HIS A C 1
ATOM 699 O O . HIS A 1 90 ? -15.966 -0.963 9.102 1.00 92.62 90 HIS A O 1
ATOM 705 N N . ALA A 1 91 ? -13.764 -0.948 9.477 1.00 92.88 91 ALA A N 1
ATOM 706 C CA . ALA A 1 91 ? -13.837 -0.063 10.630 1.00 92.88 91 ALA A CA 1
ATOM 707 C C . ALA A 1 91 ? -13.733 1.401 10.183 1.00 92.88 91 ALA A C 1
ATOM 709 O O . ALA A 1 91 ? -12.829 1.766 9.426 1.00 92.88 91 ALA A O 1
ATOM 710 N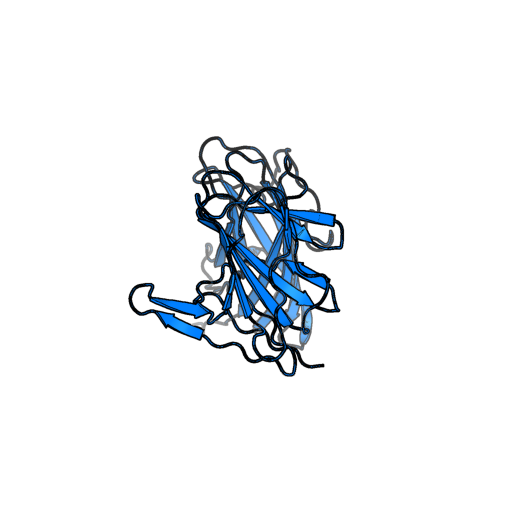 N . ILE A 1 92 ? -14.644 2.246 10.664 1.00 89.94 92 ILE A N 1
ATOM 711 C CA . ILE A 1 92 ? -14.672 3.686 10.382 1.00 89.94 92 ILE A CA 1
ATOM 712 C C . ILE A 1 92 ? -14.839 4.427 11.699 1.00 89.94 92 ILE A C 1
ATOM 714 O O . ILE A 1 92 ? -15.711 4.077 12.498 1.00 89.94 92 ILE A O 1
ATOM 718 N N . SER A 1 93 ? -14.044 5.474 11.914 1.00 89.31 93 SER A N 1
ATOM 719 C CA . SER A 1 93 ? -14.178 6.298 13.111 1.00 89.31 93 SER A CA 1
ATOM 720 C C . SER A 1 93 ? -14.594 7.731 12.821 1.00 89.31 93 SER A C 1
ATOM 722 O O . SER A 1 93 ? -13.998 8.425 12.003 1.00 89.31 93 SER A O 1
ATOM 724 N N . TYR A 1 94 ? -15.594 8.198 13.566 1.00 88.56 94 TYR A N 1
ATOM 725 C CA . TYR A 1 94 ? -15.990 9.603 13.661 1.00 88.56 94 TYR A CA 1
ATOM 726 C C . TYR A 1 94 ? -15.736 10.190 15.058 1.00 88.56 94 TYR A C 1
ATOM 728 O O . TYR A 1 94 ? -16.111 11.337 15.317 1.00 88.56 94 TYR A O 1
ATOM 736 N N . THR A 1 95 ? -15.105 9.420 15.949 1.00 86.56 95 THR A N 1
ATOM 737 C CA . THR A 1 95 ? -14.895 9.769 17.360 1.00 86.56 95 THR A CA 1
ATOM 738 C C . THR A 1 95 ? -13.815 10.823 17.522 1.00 86.56 95 THR A C 1
ATOM 740 O O . THR A 1 95 ? -12.838 10.851 16.778 1.00 86.56 95 THR A O 1
ATOM 743 N N . ARG A 1 96 ? -13.936 11.683 18.534 1.00 85.94 96 ARG A N 1
ATOM 744 C CA . ARG A 1 96 ? -12.865 12.619 18.920 1.00 85.94 96 ARG A CA 1
ATOM 745 C C . ARG A 1 96 ? -11.700 11.917 19.606 1.00 85.94 96 ARG A C 1
ATOM 747 O O . ARG A 1 96 ? -10.559 12.344 19.458 1.00 85.94 96 ARG A O 1
ATOM 754 N N . GLN A 1 97 ? -11.994 10.865 20.364 1.00 85.75 97 GLN A N 1
ATOM 755 C CA . GLN A 1 97 ? -10.997 10.064 21.066 1.00 85.75 97 GLN A CA 1
ATOM 756 C C . GLN A 1 97 ? -10.522 8.909 20.181 1.00 85.75 97 GLN A C 1
ATOM 758 O O . GLN A 1 97 ? -11.310 8.332 19.433 1.00 85.75 97 GLN A O 1
ATOM 763 N N . SER A 1 98 ? -9.236 8.571 20.258 1.00 86.44 98 SER A N 1
ATOM 764 C CA . SER A 1 98 ? -8.674 7.426 19.537 1.00 86.44 98 SER A CA 1
ATOM 765 C C . SER A 1 98 ? -9.201 6.102 20.085 1.00 86.44 98 SER A C 1
ATOM 767 O O . SER A 1 98 ? -9.401 5.969 21.291 1.00 86.44 98 SER A O 1
ATOM 769 N N . THR A 1 99 ? -9.335 5.116 19.205 1.00 90.88 99 THR A N 1
ATOM 770 C CA . THR A 1 99 ? -9.657 3.723 19.543 1.00 90.88 99 THR A CA 1
ATOM 771 C C . THR A 1 99 ? -8.555 2.820 18.995 1.00 90.88 99 THR A C 1
ATOM 773 O O . THR A 1 99 ? -7.894 3.165 18.015 1.00 90.88 99 THR A O 1
ATOM 776 N N . GLU A 1 100 ? -8.343 1.660 19.602 1.00 94.06 100 GLU A N 1
ATOM 777 C CA . GLU A 1 100 ? -7.486 0.606 19.063 1.00 94.06 100 GLU A CA 1
ATOM 778 C C . GLU A 1 100 ? -8.346 -0.545 18.542 1.00 94.06 100 GLU A C 1
ATOM 780 O O . GLU A 1 100 ? -9.209 -1.051 19.253 1.00 94.06 100 GLU A O 1
ATOM 785 N N . ILE A 1 101 ? -8.106 -0.983 17.307 1.00 94.94 101 ILE A N 1
ATOM 786 C CA . ILE A 1 101 ? -8.625 -2.260 16.811 1.00 94.94 101 ILE A CA 1
ATOM 787 C C . ILE A 1 101 ? -7.560 -3.321 17.077 1.00 94.94 101 ILE A C 1
ATOM 789 O O . ILE A 1 101 ? -6.437 -3.176 16.599 1.00 94.94 101 ILE A O 1
ATOM 793 N N . ALA A 1 102 ? -7.878 -4.363 17.834 1.00 94.88 102 ALA A N 1
ATOM 794 C CA . ALA A 1 102 ? -6.935 -5.417 18.198 1.00 94.88 102 ALA A CA 1
ATOM 795 C C . ALA A 1 102 ? -7.310 -6.754 17.550 1.00 94.88 102 ALA A C 1
ATOM 797 O O . ALA A 1 102 ? -8.490 -7.075 17.430 1.00 94.88 102 ALA A O 1
ATOM 798 N N . ASP A 1 103 ? -6.318 -7.547 17.147 1.00 92.94 103 ASP A N 1
ATOM 799 C CA . ASP A 1 103 ? -6.529 -8.919 16.681 1.00 92.94 103 ASP A CA 1
ATOM 800 C C . ASP A 1 103 ? -6.142 -9.963 17.743 1.00 92.94 103 ASP A C 1
ATOM 802 O O . ASP A 1 103 ? -5.573 -9.653 18.792 1.00 92.94 103 ASP A O 1
ATOM 806 N N . SER A 1 104 ? -6.446 -11.234 17.469 1.00 88.31 104 SER A N 1
ATOM 807 C CA . SER A 1 104 ? -6.126 -12.343 18.374 1.00 88.31 104 SER A CA 1
ATOM 808 C C . SER A 1 104 ? -4.629 -12.681 18.445 1.00 88.31 104 SER A C 1
ATOM 810 O O . SER A 1 104 ? -4.243 -13.519 19.253 1.00 88.31 104 SER A O 1
ATOM 812 N N . GLN A 1 105 ? -3.800 -12.095 17.575 1.00 83.88 105 GLN A N 1
ATOM 813 C CA . GLN A 1 105 ? -2.341 -12.255 17.559 1.00 83.88 105 GLN A CA 1
ATOM 814 C C . GLN A 1 105 ? -1.642 -11.157 18.381 1.00 83.88 105 GLN A C 1
ATOM 816 O O . GLN A 1 105 ? -0.421 -11.165 18.514 1.00 83.88 105 GLN A O 1
ATOM 821 N N . GLY A 1 106 ? -2.409 -10.220 18.949 1.00 84.44 106 GLY A N 1
ATOM 822 C CA . GLY A 1 106 ? -1.898 -9.108 19.743 1.00 84.44 106 GLY A CA 1
ATOM 823 C C . GLY A 1 106 ? -1.517 -7.876 18.921 1.00 84.44 106 GLY A C 1
ATOM 824 O O . GLY A 1 106 ? -1.030 -6.903 19.501 1.00 84.44 106 GLY A O 1
ATOM 825 N N . HIS A 1 107 ? -1.755 -7.866 17.603 1.00 85.50 107 HIS A N 1
ATOM 826 C CA . HIS A 1 107 ? -1.579 -6.656 16.806 1.00 85.50 107 HIS A CA 1
ATOM 827 C C . HIS A 1 107 ? -2.643 -5.627 17.182 1.00 85.50 107 HIS A C 1
ATOM 829 O O . HIS A 1 107 ? -3.813 -5.960 17.375 1.00 85.50 107 HIS A O 1
ATOM 835 N N . ARG A 1 108 ? -2.233 -4.358 17.253 1.00 90.38 108 ARG A N 1
ATOM 836 C CA . ARG A 1 108 ? -3.097 -3.221 17.581 1.00 90.38 108 ARG A CA 1
ATOM 837 C C . ARG A 1 108 ? -3.013 -2.176 16.478 1.00 90.38 108 ARG A C 1
ATOM 839 O O . ARG A 1 108 ? -1.925 -1.774 16.068 1.00 90.38 108 ARG A O 1
ATOM 846 N N . TYR A 1 109 ? -4.168 -1.733 16.003 1.00 89.44 109 TYR A N 1
ATOM 847 C CA . TYR A 1 109 ? -4.316 -0.777 14.917 1.00 89.44 109 TYR A CA 1
ATOM 848 C C . TYR A 1 109 ? -5.041 0.465 15.445 1.00 89.44 109 TYR A C 1
ATOM 850 O O . TYR A 1 109 ? -6.257 0.414 15.644 1.00 89.44 109 TYR A O 1
ATOM 858 N N . PRO A 1 110 ? -4.332 1.579 15.695 1.00 91.19 110 PRO A N 1
ATOM 859 C CA . PRO A 1 110 ? -4.985 2.803 16.129 1.00 91.19 110 PRO A CA 1
ATOM 860 C C . PRO A 1 110 ? -5.885 3.338 15.010 1.00 91.19 110 PRO A C 1
ATOM 862 O O . PRO A 1 110 ? -5.479 3.381 13.847 1.00 91.19 110 PRO A O 1
ATOM 865 N N . ILE A 1 111 ? -7.090 3.765 15.374 1.00 88.31 111 ILE A N 1
ATOM 866 C CA . ILE A 1 111 ? -8.051 4.427 14.494 1.00 88.31 111 ILE A CA 1
ATOM 867 C C . ILE A 1 111 ? -8.464 5.761 15.132 1.00 88.31 111 ILE A C 1
ATOM 869 O O . ILE A 1 111 ? -8.922 5.815 16.278 1.00 88.31 111 ILE A O 1
ATOM 873 N N . LYS A 1 112 ? -8.225 6.864 14.418 1.00 88.69 112 LYS A N 1
ATOM 874 C CA . LYS A 1 112 ? -8.549 8.234 14.841 1.00 88.69 112 LYS A CA 1
ATOM 875 C C . LYS A 1 112 ? -9.750 8.762 14.063 1.00 88.69 112 LYS A C 1
ATOM 877 O O . LYS A 1 112 ? -10.261 8.120 13.150 1.00 88.69 112 LYS A O 1
ATOM 882 N N . ARG A 1 113 ? -10.203 9.964 14.420 1.00 84.12 113 ARG A N 1
ATOM 883 C CA . ARG A 1 113 ? -11.300 10.637 13.726 1.00 84.12 113 ARG A CA 1
ATOM 884 C C . ARG A 1 113 ? -11.055 10.699 12.217 1.00 84.12 113 ARG A C 1
ATOM 886 O O . ARG A 1 113 ? -10.038 11.230 11.785 1.00 84.12 113 ARG A O 1
ATOM 893 N N . ASN A 1 114 ? -12.048 10.267 11.449 1.00 80.19 114 ASN A N 1
ATOM 894 C CA . ASN A 1 114 ? -12.062 10.175 9.989 1.00 80.19 114 ASN A CA 1
ATOM 895 C C . ASN A 1 114 ? -11.104 9.133 9.388 1.00 80.19 114 ASN A C 1
ATOM 897 O O . ASN A 1 114 ? -10.952 9.105 8.166 1.00 80.19 114 ASN A O 1
ATOM 901 N N . ASP A 1 115 ? -10.500 8.268 10.204 1.00 82.19 115 ASP A N 1
ATOM 902 C CA . ASP A 1 115 ? -9.745 7.127 9.698 1.00 82.19 115 ASP A CA 1
ATOM 903 C C . ASP A 1 115 ? -10.686 5.993 9.277 1.00 82.19 115 ASP A C 1
ATOM 905 O O . ASP A 1 115 ? -11.792 5.812 9.804 1.00 82.19 115 ASP A O 1
ATOM 909 N N . SER A 1 116 ? -10.192 5.185 8.342 1.00 85.62 116 SER A N 1
ATOM 910 C CA . SER A 1 116 ? -10.818 3.945 7.917 1.00 85.62 116 SER A CA 1
ATOM 911 C C . SER A 1 116 ? -9.783 2.826 7.873 1.00 85.62 116 SER A C 1
ATOM 913 O O . SER A 1 116 ? -8.669 3.010 7.384 1.00 85.62 116 SER A O 1
ATOM 915 N N . LEU A 1 117 ? -10.154 1.658 8.391 1.00 88.38 117 LEU A N 1
ATOM 916 C CA . LEU A 1 117 ? -9.355 0.441 8.349 1.00 88.38 117 LEU A CA 1
ATOM 917 C C . LEU A 1 117 ? -10.195 -0.678 7.741 1.00 88.38 117 LEU A C 1
ATOM 919 O O . LEU A 1 117 ? -11.374 -0.815 8.057 1.00 88.38 117 LEU A O 1
ATOM 923 N N . VAL A 1 118 ? -9.587 -1.497 6.891 1.00 89.00 118 VAL A N 1
ATOM 924 C CA . VAL A 1 118 ? -10.252 -2.656 6.297 1.00 89.00 118 VAL A CA 1
ATOM 925 C C . VAL A 1 118 ? -9.466 -3.902 6.667 1.00 89.00 118 VAL A C 1
ATOM 927 O O . VAL A 1 118 ? -8.239 -3.915 6.606 1.00 89.00 118 VAL A O 1
ATOM 930 N N . PHE A 1 119 ? -10.164 -4.956 7.054 1.00 90.50 119 PHE A N 1
ATOM 931 C CA . PHE A 1 119 ? -9.588 -6.239 7.424 1.00 90.50 119 PHE A CA 1
ATOM 932 C C . PHE A 1 119 ? -10.250 -7.337 6.609 1.00 90.50 119 PHE A C 1
ATOM 934 O O . PHE A 1 119 ? -11.451 -7.275 6.360 1.00 90.50 119 PHE A O 1
ATOM 941 N N . THR A 1 120 ? -9.477 -8.345 6.219 1.00 87.62 120 THR A N 1
ATOM 942 C CA . THR A 1 120 ? -9.988 -9.565 5.592 1.00 87.62 120 THR A CA 1
ATOM 943 C C . THR A 1 120 ? -9.525 -10.789 6.370 1.00 87.62 120 THR A C 1
ATOM 945 O O . THR A 1 120 ? -8.385 -10.831 6.831 1.00 87.62 120 THR A O 1
ATOM 948 N N . MET A 1 121 ? -10.385 -11.795 6.506 1.00 82.94 121 MET A N 1
ATOM 949 C CA . MET A 1 121 ? -10.008 -13.079 7.098 1.00 82.94 121 MET A CA 1
ATOM 950 C C . MET A 1 121 ? -9.313 -13.935 6.036 1.00 82.94 121 MET A C 1
ATOM 952 O O . MET A 1 121 ? -9.929 -14.277 5.028 1.00 82.94 121 MET A O 1
ATOM 956 N N . LEU A 1 122 ? -8.037 -14.265 6.230 1.00 77.56 122 LEU A N 1
ATOM 957 C CA . LEU A 1 122 ? -7.266 -15.116 5.325 1.00 77.56 122 LEU A CA 1
ATOM 958 C C . LEU A 1 122 ? -6.442 -16.129 6.110 1.00 77.56 122 LEU A C 1
ATOM 960 O O . LEU A 1 122 ? -5.744 -15.776 7.057 1.00 77.56 122 LEU A O 1
ATOM 964 N N . ASN A 1 123 ? -6.491 -17.391 5.695 1.00 77.75 123 ASN A N 1
ATOM 965 C CA . ASN A 1 123 ? -5.841 -18.510 6.371 1.00 77.75 123 ASN A CA 1
ATOM 966 C C . ASN A 1 123 ? -6.169 -18.550 7.877 1.00 77.75 123 ASN A C 1
ATOM 968 O O . ASN A 1 123 ? -5.295 -18.816 8.701 1.00 77.75 123 ASN A O 1
ATOM 972 N N . LYS A 1 124 ? -7.433 -18.276 8.237 1.00 78.12 124 LYS A N 1
ATOM 973 C CA . LYS A 1 124 ? -7.916 -18.175 9.632 1.00 78.12 124 LYS A CA 1
ATOM 974 C C . LYS A 1 124 ? -7.260 -17.064 10.472 1.00 78.12 124 LYS A C 1
ATOM 976 O O . LYS A 1 124 ? -7.291 -17.134 11.698 1.00 78.12 124 LYS A O 1
ATOM 981 N N . GLN A 1 125 ? -6.672 -16.052 9.839 1.00 81.31 125 GLN A N 1
ATOM 982 C CA . GLN A 1 125 ? -6.120 -14.880 10.514 1.00 81.31 125 GLN A CA 1
ATOM 983 C C . GLN A 1 125 ? -6.647 -13.590 9.891 1.00 81.31 125 GLN A C 1
ATOM 985 O O . GLN A 1 125 ? -6.805 -13.487 8.673 1.00 81.31 125 GLN A O 1
ATOM 990 N N . TRP A 1 126 ? -6.884 -12.579 10.725 1.00 85.38 126 TRP A N 1
ATOM 991 C CA . TRP A 1 126 ? -7.210 -11.250 10.231 1.00 85.38 126 TRP A CA 1
ATOM 992 C C . TRP A 1 126 ? -5.980 -10.591 9.627 1.00 85.38 126 TRP A C 1
ATOM 994 O O . TRP A 1 126 ? -4.930 -10.487 10.253 1.00 85.38 126 TRP A O 1
ATOM 1004 N N . GLN A 1 127 ? -6.133 -10.112 8.401 1.00 82.31 127 GLN A N 1
ATOM 1005 C CA . GLN A 1 127 ? -5.124 -9.330 7.713 1.00 82.31 127 GLN A CA 1
ATOM 1006 C C . GLN A 1 127 ? -5.682 -7.943 7.445 1.00 82.31 127 GLN A C 1
ATOM 1008 O O . GLN A 1 127 ? -6.720 -7.791 6.799 1.00 82.31 127 GLN A O 1
ATOM 1013 N N . ARG A 1 128 ? -4.979 -6.911 7.919 1.00 84.06 128 ARG A N 1
ATOM 1014 C CA . ARG A 1 128 ? -5.298 -5.529 7.562 1.00 84.06 128 ARG A CA 1
ATOM 1015 C C . ARG A 1 128 ? -5.021 -5.310 6.074 1.00 84.06 128 ARG A C 1
ATOM 1017 O O . ARG A 1 128 ? -3.865 -5.319 5.643 1.00 84.06 128 ARG A O 1
ATOM 1024 N N . LEU A 1 129 ? -6.081 -5.050 5.320 1.00 73.00 129 LEU A N 1
ATOM 1025 C CA . LEU A 1 129 ? -6.007 -4.473 3.990 1.00 73.00 129 LEU A CA 1
ATOM 1026 C C . LEU A 1 129 ? -5.746 -2.970 4.127 1.00 73.00 129 LEU A C 1
ATOM 1028 O O . LEU A 1 129 ? -6.273 -2.292 5.007 1.00 73.00 129 LEU A O 1
ATOM 1032 N N . GLY A 1 130 ? -4.903 -2.436 3.261 1.00 61.28 130 GLY A N 1
ATOM 1033 C CA . GLY A 1 130 ? -4.763 -0.993 3.112 1.00 61.28 130 GLY A CA 1
ATOM 1034 C C . GLY A 1 130 ? -4.712 -0.634 1.638 1.00 61.28 130 GLY A C 1
ATOM 1035 O O . GLY A 1 130 ? -4.666 -1.521 0.783 1.00 61.28 130 GLY A O 1
ATOM 1036 N N . LYS A 1 131 ? -4.638 0.661 1.341 1.00 55.50 131 LYS A N 1
ATOM 1037 C CA . LYS A 1 131 ? -3.988 1.165 0.125 1.00 55.50 131 LYS A CA 1
ATOM 1038 C C . LYS A 1 131 ? -2.537 0.681 0.133 1.00 55.50 131 LYS A C 1
ATOM 1040 O O . LYS A 1 131 ? -1.691 1.329 0.740 1.00 55.50 131 LYS A O 1
ATOM 1045 N N . ARG A 1 132 ? -2.257 -0.528 -0.353 1.00 43.28 132 ARG A N 1
ATOM 1046 C CA . ARG A 1 132 ? -0.968 -1.211 -0.119 1.00 43.28 132 ARG A CA 1
ATOM 1047 C C . ARG A 1 132 ? -0.090 -1.341 -1.355 1.00 43.28 132 ARG A C 1
ATOM 1049 O O . ARG A 1 132 ? 0.934 -2.011 -1.294 1.00 43.28 132 ARG A O 1
ATOM 1056 N N . SER A 1 133 ? -0.422 -0.658 -2.434 1.00 39.47 133 SER A N 1
ATOM 1057 C CA . SER A 1 133 ? 0.390 -0.615 -3.637 1.00 39.47 133 SER A CA 1
ATOM 1058 C C . SER A 1 133 ? 0.037 0.616 -4.452 1.00 39.47 133 SER A C 1
ATOM 1060 O O . SER A 1 133 ? -0.837 0.567 -5.313 1.00 39.47 133 SER A O 1
ATOM 1062 N N . VAL A 1 134 ? 0.784 1.707 -4.277 1.00 41.91 134 VAL A N 1
ATOM 1063 C CA . VAL A 1 134 ? 0.703 2.731 -5.315 1.00 41.91 134 VAL A CA 1
ATOM 1064 C C . VAL A 1 134 ? 1.322 2.145 -6.578 1.00 41.91 134 VAL A C 1
ATOM 1066 O O . VAL A 1 134 ? 2.537 1.977 -6.673 1.00 41.91 134 VAL A O 1
ATOM 1069 N N . GLU A 1 135 ? 0.456 1.744 -7.500 1.00 40.31 135 GLU A N 1
ATOM 1070 C CA . GLU A 1 135 ? 0.840 1.124 -8.753 1.00 40.31 135 GLU A CA 1
ATOM 1071 C C . GLU A 1 135 ? 1.307 2.228 -9.699 1.00 40.31 135 GLU A C 1
ATOM 1073 O O . GLU A 1 135 ? 0.512 3.022 -10.207 1.00 40.31 135 GLU A O 1
ATOM 1078 N N . LEU A 1 136 ? 2.616 2.304 -9.921 1.00 43.62 136 LEU A N 1
ATOM 1079 C CA . LEU A 1 136 ? 3.161 3.165 -10.957 1.00 43.62 136 LEU A CA 1
ATOM 1080 C C . LEU A 1 136 ? 3.119 2.407 -12.284 1.00 43.62 136 LEU A C 1
ATOM 1082 O O . LEU A 1 136 ? 3.936 1.515 -12.507 1.00 43.62 136 LEU A O 1
ATOM 1086 N N . ILE A 1 137 ? 2.150 2.744 -13.139 1.00 45.81 137 ILE A N 1
ATOM 1087 C CA . ILE A 1 137 ? 2.002 2.155 -14.473 1.00 45.81 137 ILE A CA 1
ATOM 1088 C C . ILE A 1 137 ? 2.513 3.130 -15.541 1.00 45.81 137 ILE A C 1
ATOM 1090 O O . ILE A 1 137 ? 1.975 4.220 -15.707 1.00 45.81 137 ILE A O 1
ATOM 1094 N N . SER A 1 138 ? 3.453 2.625 -16.343 1.00 44.28 138 SER A N 1
ATOM 1095 C CA . SER A 1 138 ? 3.862 3.075 -17.683 1.00 44.28 138 SER A CA 1
ATOM 1096 C C . SER A 1 138 ? 4.736 4.325 -17.805 1.00 44.28 138 SER A C 1
ATOM 1098 O O . SER A 1 138 ? 4.370 5.440 -17.452 1.00 44.28 138 SER A O 1
ATOM 1100 N N . LEU A 1 139 ? 5.867 4.105 -18.478 1.00 46.25 139 LEU A N 1
ATOM 1101 C CA . LEU A 1 139 ? 6.806 5.094 -18.974 1.00 46.25 139 LEU A CA 1
ATOM 1102 C C . LEU A 1 139 ? 7.072 4.794 -20.447 1.00 46.25 139 LEU A C 1
ATOM 1104 O O . LEU A 1 139 ? 7.832 3.880 -20.761 1.00 46.25 139 LEU A O 1
ATOM 1108 N N . SER A 1 140 ? 6.425 5.522 -21.358 1.00 41.41 140 SER A N 1
ATOM 1109 C CA . SER A 1 140 ? 6.620 5.327 -22.797 1.00 41.41 140 SER A CA 1
ATOM 1110 C C . SER A 1 140 ? 6.915 6.636 -23.527 1.00 41.41 140 SER A C 1
ATOM 1112 O O . SER A 1 140 ? 6.002 7.417 -23.778 1.00 41.41 140 SER A O 1
ATOM 1114 N N . GLN A 1 141 ? 8.168 6.826 -23.936 1.00 42.25 141 GLN A N 1
ATOM 1115 C CA . GLN A 1 141 ? 8.618 6.984 -25.328 1.00 42.25 141 GLN A CA 1
ATOM 1116 C C . GLN A 1 141 ? 10.140 7.199 -25.351 1.00 42.25 141 GLN A C 1
ATOM 1118 O O . GLN A 1 141 ? 10.670 7.967 -24.556 1.00 42.25 141 GLN A O 1
ATOM 1123 N N . SER A 1 142 ? 10.831 6.576 -26.313 1.00 38.44 142 SER A N 1
ATOM 1124 C CA . SER A 1 142 ? 12.108 7.083 -26.827 1.00 38.44 142 SER A CA 1
ATOM 1125 C C . SER A 1 142 ? 11.843 7.730 -28.188 1.00 38.44 142 SER A C 1
ATOM 1127 O O . SER A 1 142 ? 11.771 7.037 -29.204 1.00 38.44 142 SER A O 1
ATOM 1129 N N . SER A 1 143 ? 11.651 9.046 -28.235 1.00 43.62 143 SER A N 1
ATOM 1130 C CA . SER A 1 143 ? 11.935 9.794 -29.463 1.00 43.62 143 SER A CA 1
ATOM 1131 C C . SER A 1 143 ? 13.419 10.166 -29.442 1.00 43.62 143 SER A C 1
ATOM 1133 O O . SER A 1 143 ? 13.966 10.469 -28.383 1.00 43.62 143 SER A O 1
ATOM 1135 N N . MET A 1 144 ? 14.094 10.066 -30.591 1.00 45.97 144 MET A N 1
ATOM 1136 C CA . MET A 1 144 ? 15.515 10.410 -30.757 1.00 45.97 144 MET A CA 1
ATOM 1137 C C . MET A 1 144 ? 15.731 11.932 -30.661 1.00 45.97 144 MET A C 1
ATOM 1139 O O . MET A 1 144 ? 16.092 12.579 -31.636 1.00 45.97 144 MET A O 1
ATOM 1143 N N . GLY A 1 145 ? 15.454 12.511 -29.496 1.00 43.56 145 GLY A N 1
ATOM 1144 C CA . GLY A 1 145 ? 15.827 13.866 -29.113 1.00 43.56 145 GLY A CA 1
ATOM 1145 C C . GLY A 1 145 ? 16.481 13.809 -27.737 1.00 43.56 145 GLY A C 1
ATOM 1146 O O . GLY A 1 145 ? 16.017 13.065 -26.875 1.00 43.56 145 GLY A O 1
ATOM 1147 N N . ASP A 1 146 ? 17.556 14.569 -27.541 1.00 44.69 146 ASP A N 1
ATOM 1148 C CA . ASP A 1 146 ? 18.494 14.490 -26.405 1.00 44.69 146 ASP A CA 1
ATOM 1149 C C . ASP A 1 146 ? 17.901 14.758 -24.995 1.00 44.69 146 ASP A C 1
ATOM 1151 O O . ASP A 1 146 ? 18.642 14.875 -24.020 1.00 44.69 146 ASP A O 1
ATOM 1155 N N . SER A 1 147 ? 16.574 14.820 -24.838 1.00 50.34 147 SER A N 1
ATOM 1156 C CA . SER A 1 147 ? 15.879 15.123 -23.575 1.00 50.34 147 SER A CA 1
ATOM 1157 C C . SER A 1 147 ? 14.694 14.202 -23.231 1.00 50.34 147 SER A C 1
ATOM 1159 O O . SER A 1 147 ? 13.872 14.549 -22.384 1.00 50.34 147 SER A O 1
ATOM 1161 N N . THR A 1 148 ? 14.571 13.020 -23.842 1.00 61.91 148 THR A N 1
ATOM 1162 C CA . THR A 1 148 ? 13.361 12.185 -23.720 1.00 61.91 148 THR A CA 1
ATOM 1163 C C . THR A 1 148 ? 13.493 11.129 -22.619 1.00 61.91 148 THR A C 1
ATOM 1165 O O . THR A 1 148 ? 13.877 9.980 -22.841 1.00 61.91 148 THR A O 1
ATOM 1168 N N . PHE A 1 149 ? 13.170 11.521 -21.386 1.00 64.62 149 PHE A N 1
ATOM 1169 C CA . PHE A 1 149 ? 12.878 10.561 -20.324 1.00 64.62 149 PHE A CA 1
ATOM 1170 C C . PHE A 1 149 ? 11.376 10.421 -20.138 1.00 64.62 149 PHE A C 1
ATOM 1172 O O . PHE A 1 149 ? 10.590 11.316 -20.438 1.00 64.62 149 PHE A O 1
ATOM 1179 N N . SER A 1 150 ? 10.975 9.267 -19.637 1.00 71.81 150 SER A N 1
ATOM 1180 C CA . SER A 1 150 ? 9.611 9.032 -19.190 1.00 71.81 150 SER A CA 1
ATOM 1181 C C . SER A 1 150 ? 9.624 9.017 -17.662 1.00 71.81 150 SER A C 1
ATOM 1183 O O . SER A 1 150 ? 10.482 8.346 -17.090 1.00 71.81 150 SER A O 1
ATOM 1185 N N . GLU A 1 151 ? 8.717 9.750 -17.005 1.00 76.88 151 GLU A N 1
ATOM 1186 C CA . GLU A 1 151 ? 8.587 9.796 -15.536 1.00 76.88 151 GLU A CA 1
ATOM 1187 C C . GLU A 1 151 ? 7.233 9.298 -15.036 1.00 76.88 151 GLU A C 1
ATOM 1189 O O . GLU A 1 151 ? 6.181 9.634 -15.572 1.00 76.88 151 GLU A O 1
ATOM 1194 N N . GLY A 1 152 ? 7.299 8.464 -14.004 1.00 71.06 152 GLY A N 1
ATOM 1195 C CA . GLY A 1 152 ? 6.153 8.019 -13.258 1.00 71.06 152 GLY A CA 1
ATOM 1196 C C . GLY A 1 152 ? 6.348 8.459 -11.820 1.00 71.06 152 GLY A C 1
ATOM 1197 O O . GLY A 1 152 ? 7.385 8.179 -11.219 1.00 71.06 152 GLY A O 1
ATOM 1198 N N . GLN A 1 153 ? 5.348 9.144 -11.277 1.00 79.56 153 GLN A N 1
ATOM 1199 C CA . GLN A 1 153 ? 5.365 9.647 -9.915 1.00 79.56 153 GLN A CA 1
ATOM 1200 C C . GLN A 1 153 ? 4.154 9.148 -9.134 1.00 79.56 153 GLN A C 1
ATOM 1202 O O . GLN A 1 153 ? 3.038 9.078 -9.647 1.00 79.56 153 GLN A O 1
ATOM 1207 N N . ILE A 1 154 ? 4.383 8.853 -7.860 1.00 69.88 154 ILE A N 1
ATOM 1208 C CA . ILE A 1 154 ? 3.349 8.518 -6.893 1.00 69.88 154 ILE A CA 1
ATOM 1209 C C . ILE A 1 154 ? 3.425 9.448 -5.688 1.00 69.88 154 ILE A C 1
ATOM 1211 O O . ILE A 1 154 ? 4.505 9.856 -5.255 1.00 69.88 154 ILE A O 1
ATOM 1215 N N . ARG A 1 155 ? 2.263 9.750 -5.109 1.00 76.88 155 ARG A N 1
ATOM 1216 C CA . ARG A 1 155 ? 2.153 10.444 -3.827 1.00 76.88 155 ARG A CA 1
ATOM 1217 C C . ARG A 1 155 ? 1.880 9.425 -2.727 1.00 76.88 155 ARG A C 1
ATOM 1219 O O . ARG A 1 155 ? 0.895 8.698 -2.779 1.00 76.88 155 ARG A O 1
ATOM 1226 N N . ILE A 1 156 ? 2.727 9.425 -1.710 1.00 75.06 156 ILE A N 1
ATOM 1227 C CA . ILE A 1 156 ? 2.674 8.552 -0.544 1.00 75.06 156 ILE A CA 1
ATOM 1228 C C . ILE A 1 156 ? 2.283 9.400 0.669 1.00 75.06 156 ILE A C 1
ATOM 1230 O O . ILE A 1 156 ? 2.991 10.334 1.066 1.00 75.06 156 ILE A O 1
ATOM 1234 N N . ALA A 1 157 ? 1.124 9.087 1.249 1.00 69.56 157 ALA A N 1
ATOM 1235 C CA . ALA A 1 157 ? 0.681 9.690 2.500 1.00 69.56 157 ALA A CA 1
ATOM 1236 C C . ALA A 1 157 ? 1.578 9.206 3.642 1.00 69.56 157 ALA A C 1
ATOM 1238 O O . ALA A 1 157 ? 1.789 8.007 3.781 1.00 69.56 157 ALA A O 1
ATOM 1239 N N . ARG A 1 158 ? 2.090 10.128 4.457 1.00 68.62 158 ARG A N 1
ATOM 1240 C CA . ARG A 1 158 ? 3.062 9.864 5.528 1.00 68.62 158 ARG A CA 1
ATOM 1241 C C . ARG A 1 158 ? 2.661 10.595 6.815 1.00 68.62 158 ARG A C 1
ATOM 1243 O O . ARG A 1 158 ? 1.886 11.551 6.729 1.00 68.62 158 ARG A O 1
ATOM 1250 N N . PRO A 1 159 ? 3.200 10.218 7.986 1.00 65.25 159 PRO A N 1
ATOM 1251 C CA . PRO A 1 159 ? 3.046 11.019 9.195 1.00 65.25 159 PRO A CA 1
ATOM 1252 C C . PRO A 1 159 ? 3.629 12.432 8.994 1.00 65.25 159 PRO A C 1
ATOM 1254 O O . PRO A 1 159 ? 4.642 12.610 8.314 1.00 65.25 159 PRO A O 1
ATOM 1257 N N . ALA A 1 160 ? 2.991 13.458 9.561 1.00 58.69 160 ALA A N 1
ATOM 1258 C CA . ALA A 1 160 ? 3.477 14.835 9.445 1.00 58.69 160 ALA A CA 1
ATOM 1259 C C . ALA A 1 160 ? 4.892 14.974 10.041 1.00 58.69 160 ALA A C 1
ATOM 1261 O O . ALA A 1 160 ? 5.185 14.383 11.078 1.00 58.69 160 ALA A O 1
ATOM 1262 N N . LEU A 1 161 ? 5.760 15.760 9.385 1.00 63.28 161 LEU A N 1
ATOM 1263 C CA . LEU A 1 161 ? 7.147 16.043 9.807 1.00 63.28 161 LEU A CA 1
ATOM 1264 C C . LEU A 1 161 ? 8.079 14.822 9.891 1.00 63.28 161 LEU A C 1
ATOM 1266 O O . LEU A 1 161 ? 9.173 14.903 10.458 1.00 63.28 161 LEU A O 1
ATOM 1270 N N . SER A 1 162 ? 7.675 13.686 9.330 1.00 71.62 162 SER A N 1
ATOM 1271 C CA . SER A 1 162 ? 8.434 12.452 9.479 1.00 71.62 162 SER A CA 1
ATOM 1272 C C . SER A 1 162 ? 9.731 12.474 8.646 1.00 71.62 162 SER A C 1
ATOM 1274 O O . SER A 1 162 ? 10.007 13.425 7.900 1.00 71.62 162 SER A O 1
ATOM 1276 N N . GLN A 1 163 ? 10.571 11.448 8.752 1.00 86.31 163 GLN A N 1
ATOM 1277 C CA . GLN A 1 163 ? 11.853 11.330 8.046 1.00 86.31 163 GLN A CA 1
ATOM 1278 C C . GLN A 1 163 ? 11.810 10.075 7.175 1.00 86.31 163 GLN A C 1
ATOM 1280 O O . GLN A 1 163 ? 12.239 9.008 7.592 1.00 86.31 163 GLN A O 1
ATOM 1285 N N . SER A 1 164 ? 11.233 10.184 5.982 1.00 87.38 164 SER A N 1
ATOM 1286 C CA . SER A 1 164 ? 10.859 9.036 5.159 1.00 87.38 164 SER A CA 1
ATOM 1287 C C . SER A 1 164 ? 11.590 9.041 3.832 1.00 87.38 164 SER A C 1
ATOM 1289 O O . SER A 1 164 ? 11.866 10.098 3.263 1.00 87.38 164 SER A O 1
ATOM 1291 N N . GLY A 1 165 ? 11.806 7.841 3.319 1.00 92.19 165 GLY A N 1
ATOM 1292 C CA . GLY A 1 165 ? 12.294 7.592 1.973 1.00 92.19 165 GLY A CA 1
ATOM 1293 C C . GLY A 1 165 ? 11.754 6.264 1.461 1.00 92.19 165 GLY A C 1
ATOM 1294 O O . GLY A 1 165 ? 10.894 5.639 2.085 1.00 92.19 165 GLY A O 1
ATOM 1295 N N . VAL A 1 166 ? 12.272 5.836 0.322 1.00 93.44 166 VAL A N 1
ATOM 1296 C CA . VAL A 1 166 ? 11.936 4.577 -0.336 1.00 93.44 166 VAL A CA 1
ATOM 1297 C C . VAL A 1 166 ? 13.199 3.741 -0.484 1.00 93.44 166 VAL A C 1
ATOM 1299 O O . VAL A 1 166 ? 14.255 4.246 -0.855 1.00 93.44 166 VAL A O 1
ATOM 1302 N N . VAL A 1 167 ? 13.090 2.453 -0.187 1.00 95.88 167 VAL A N 1
ATOM 1303 C CA . VAL A 1 167 ? 14.184 1.485 -0.286 1.00 95.88 167 VAL A CA 1
ATOM 1304 C C . VAL A 1 167 ? 13.761 0.288 -1.124 1.00 95.88 167 VAL A C 1
ATOM 1306 O O . VAL A 1 167 ? 12.574 -0.026 -1.232 1.00 95.88 167 VAL A O 1
ATOM 1309 N N . ALA A 1 168 ? 14.737 -0.395 -1.709 1.00 93.50 168 ALA A N 1
ATOM 1310 C CA . ALA A 1 168 ? 14.530 -1.706 -2.299 1.00 93.50 168 ALA A CA 1
ATOM 1311 C C . ALA A 1 168 ? 14.412 -2.781 -1.210 1.00 93.50 168 ALA A C 1
ATOM 1313 O O . ALA A 1 168 ? 14.891 -2.616 -0.087 1.00 93.50 168 ALA A O 1
ATOM 1314 N N . LEU A 1 169 ? 13.776 -3.899 -1.557 1.00 87.94 169 LEU A N 1
ATOM 1315 C CA . LEU A 1 169 ? 13.768 -5.099 -0.715 1.00 87.94 169 LEU A CA 1
ATOM 1316 C C . LEU A 1 169 ? 14.972 -6.010 -0.995 1.00 87.94 169 LEU A C 1
ATOM 1318 O O . LEU A 1 169 ? 15.368 -6.780 -0.126 1.00 87.94 169 LEU A O 1
ATOM 1322 N N . ASP A 1 170 ? 15.564 -5.883 -2.184 1.00 88.25 170 ASP A N 1
ATOM 1323 C CA . ASP A 1 170 ? 16.693 -6.678 -2.657 1.00 88.25 170 ASP A CA 1
ATOM 1324 C C . ASP A 1 170 ? 17.880 -5.750 -2.996 1.00 88.25 170 ASP A C 1
ATOM 1326 O O . ASP A 1 170 ? 17.696 -4.789 -3.756 1.00 88.25 170 ASP A O 1
ATOM 1330 N N . PRO A 1 171 ? 19.092 -6.005 -2.460 1.00 92.62 171 PRO A N 1
ATOM 1331 C CA . PRO A 1 171 ? 20.273 -5.186 -2.737 1.00 92.62 171 PRO A CA 1
ATOM 1332 C C . PRO A 1 171 ? 20.727 -5.223 -4.203 1.00 92.62 171 PRO A C 1
ATOM 1334 O O . PRO A 1 171 ? 21.436 -4.319 -4.639 1.00 92.62 171 PRO A O 1
ATOM 1337 N N . THR A 1 172 ? 20.324 -6.233 -4.979 1.00 90.94 172 THR A N 1
ATOM 1338 C CA . THR A 1 172 ? 20.579 -6.292 -6.426 1.00 90.94 172 THR A CA 1
ATOM 1339 C C . THR A 1 172 ? 19.745 -5.271 -7.198 1.00 90.94 172 THR A C 1
ATOM 1341 O O . THR A 1 172 ? 20.178 -4.805 -8.252 1.00 90.94 172 THR A O 1
ATOM 1344 N N . VAL A 1 173 ? 18.591 -4.869 -6.648 1.00 93.88 173 VAL A N 1
ATOM 1345 C CA . VAL A 1 173 ? 17.701 -3.864 -7.239 1.00 93.88 173 VAL A CA 1
ATOM 1346 C C . VAL A 1 173 ? 18.120 -2.453 -6.843 1.00 93.88 173 VAL A C 1
ATOM 1348 O O . VAL A 1 173 ? 18.145 -1.567 -7.694 1.00 93.88 173 VAL A O 1
ATOM 1351 N N . GLY A 1 174 ? 18.459 -2.220 -5.574 1.00 95.06 174 GLY A N 1
ATOM 1352 C CA . GLY A 1 174 ? 18.836 -0.899 -5.073 1.00 95.06 174 GLY A CA 1
ATOM 1353 C C . GLY A 1 174 ? 19.166 -0.890 -3.574 1.00 95.06 174 GLY A C 1
ATOM 1354 O O . GLY A 1 174 ? 19.236 -1.945 -2.950 1.00 95.06 174 GLY A O 1
ATOM 1355 N N . PRO A 1 175 ? 19.362 0.289 -2.956 1.00 95.50 175 PRO A N 1
ATOM 1356 C CA . PRO A 1 175 ? 19.653 0.398 -1.527 1.00 95.50 175 PRO A CA 1
ATOM 1357 C C . PRO A 1 175 ? 18.505 -0.148 -0.672 1.00 95.50 175 PRO A C 1
ATOM 1359 O O . PRO A 1 175 ? 17.349 0.229 -0.864 1.00 95.50 175 PRO A O 1
ATOM 1362 N N . THR A 1 176 ? 18.833 -0.986 0.312 1.00 95.38 176 THR A N 1
ATOM 1363 C CA . THR A 1 176 ? 17.866 -1.639 1.219 1.00 95.38 176 THR A CA 1
ATOM 1364 C C . THR A 1 176 ? 17.681 -0.918 2.556 1.00 95.38 176 THR A C 1
ATOM 1366 O O . THR A 1 176 ? 16.889 -1.344 3.405 1.00 95.38 176 THR A O 1
ATOM 1369 N N . GLN A 1 177 ? 18.395 0.193 2.750 1.00 93.69 177 GLN A N 1
ATOM 1370 C CA . GLN A 1 177 ? 18.368 1.015 3.956 1.00 93.69 177 GLN A CA 1
ATOM 1371 C C . GLN A 1 177 ? 18.222 2.497 3.607 1.00 93.69 177 GLN A C 1
ATOM 1373 O O . GLN A 1 177 ? 18.648 2.952 2.544 1.00 93.69 177 GLN A O 1
ATOM 1378 N N . LEU A 1 178 ? 17.597 3.237 4.522 1.00 93.69 178 LEU A N 1
ATOM 1379 C CA . LEU A 1 178 ? 17.510 4.689 4.458 1.00 93.69 178 LEU A CA 1
ATOM 1380 C C . LEU A 1 178 ? 18.879 5.305 4.793 1.00 93.69 178 LEU A C 1
ATOM 1382 O O . LEU A 1 178 ? 19.610 4.775 5.625 1.00 93.69 178 LEU A O 1
ATOM 1386 N N . SER A 1 179 ? 19.220 6.432 4.169 1.00 91.06 179 SER A N 1
ATOM 1387 C CA . SER A 1 179 ? 20.461 7.172 4.437 1.00 91.06 179 SER A CA 1
ATOM 1388 C C . SER A 1 179 ? 20.197 8.658 4.693 1.00 91.06 179 SER A C 1
ATOM 1390 O O . SER A 1 179 ? 19.337 9.272 4.062 1.00 91.06 179 SER A O 1
ATOM 1392 N N . ASN A 1 180 ? 20.928 9.254 5.635 1.00 85.00 180 ASN A N 1
ATOM 1393 C CA . ASN A 1 180 ? 20.932 10.702 5.864 1.00 85.00 180 ASN A CA 1
ATOM 1394 C C . ASN A 1 180 ? 22.085 11.409 5.143 1.00 85.00 180 ASN A C 1
ATOM 1396 O O . ASN A 1 180 ? 22.143 12.640 5.170 1.00 85.00 180 ASN A O 1
ATOM 1400 N N . LEU A 1 181 ? 22.992 10.658 4.517 1.00 76.62 181 LEU A N 1
ATOM 1401 C CA . LEU A 1 181 ? 24.174 11.216 3.882 1.00 76.62 181 LEU A CA 1
ATOM 1402 C C . LEU A 1 181 ? 23.822 11.832 2.522 1.00 76.62 181 LEU A C 1
ATOM 1404 O O . LEU A 1 181 ? 23.013 11.260 1.784 1.00 76.62 181 LEU A O 1
ATOM 1408 N N . PRO A 1 182 ? 24.432 12.976 2.163 1.00 68.69 182 PRO A N 1
ATOM 1409 C CA . PRO A 1 182 ? 24.355 13.486 0.803 1.00 68.69 182 PRO A CA 1
ATOM 1410 C C . PRO A 1 182 ? 24.914 12.442 -0.146 1.00 68.69 182 PRO A C 1
ATOM 1412 O O . PRO A 1 182 ? 26.043 11.993 0.024 1.00 68.69 182 PRO A O 1
ATOM 1415 N N . SER A 1 183 ? 24.118 12.047 -1.133 1.00 74.50 183 SER A N 1
ATOM 1416 C CA . SER A 1 183 ? 24.655 11.282 -2.246 1.00 74.50 183 SER A CA 1
ATOM 1417 C C . SER A 1 183 ? 25.346 12.233 -3.214 1.00 74.50 183 SER A C 1
ATOM 1419 O O . SER A 1 183 ? 24.791 13.276 -3.564 1.00 74.50 183 SER A O 1
ATOM 1421 N N . ASP A 1 184 ? 26.517 11.832 -3.701 1.00 79.25 184 ASP A N 1
ATOM 1422 C CA . ASP A 1 184 ? 27.204 12.520 -4.799 1.00 79.25 184 ASP A CA 1
ATOM 1423 C C . ASP A 1 184 ? 26.392 12.460 -6.105 1.00 79.25 184 ASP A C 1
ATOM 1425 O O . ASP A 1 184 ? 26.586 13.266 -7.015 1.00 79.25 184 ASP A O 1
ATOM 1429 N N . LYS A 1 185 ? 25.451 11.509 -6.202 1.00 84.00 185 LYS A N 1
ATOM 1430 C CA . LYS A 1 185 ? 24.517 11.390 -7.321 1.00 84.00 185 LYS A CA 1
ATOM 1431 C C . LYS A 1 185 ? 23.166 12.019 -6.965 1.00 84.00 185 LYS A C 1
ATOM 1433 O O . LYS A 1 185 ? 22.638 11.769 -5.886 1.00 84.00 185 LYS A O 1
ATOM 1438 N N . PRO A 1 186 ? 22.526 12.758 -7.890 1.00 89.12 186 PRO A N 1
ATOM 1439 C CA . PRO A 1 186 ? 21.225 13.378 -7.631 1.00 89.12 186 PRO A CA 1
ATOM 1440 C C . PRO A 1 186 ? 20.051 12.380 -7.603 1.00 89.12 186 PRO A C 1
ATOM 1442 O O . PRO A 1 186 ? 18.915 12.787 -7.372 1.00 89.12 186 PRO A O 1
ATOM 1445 N N . TYR A 1 187 ? 20.304 11.092 -7.857 1.00 93.00 187 TYR A N 1
ATOM 1446 C CA . TYR A 1 187 ? 19.309 10.022 -7.905 1.00 93.00 187 TYR A CA 1
ATOM 1447 C C . TYR A 1 187 ? 19.890 8.678 -7.470 1.00 93.00 187 TYR A C 1
ATOM 1449 O O . TYR A 1 187 ? 21.102 8.460 -7.502 1.00 93.00 187 TYR A O 1
ATOM 1457 N N . THR A 1 188 ? 18.999 7.749 -7.133 1.00 95.25 188 THR A N 1
ATOM 1458 C CA . THR A 1 188 ? 19.330 6.335 -6.945 1.00 95.25 188 THR A CA 1
ATOM 1459 C C . THR A 1 188 ? 19.167 5.593 -8.267 1.00 95.25 188 THR A C 1
ATOM 1461 O O . THR A 1 188 ? 18.135 5.728 -8.916 1.00 95.25 188 THR A O 1
ATOM 1464 N N . THR A 1 189 ? 20.148 4.790 -8.672 1.00 95.44 189 THR A N 1
ATOM 1465 C CA . THR A 1 189 ? 19.974 3.864 -9.801 1.00 95.44 189 THR A CA 1
ATOM 1466 C C . THR A 1 189 ? 19.322 2.578 -9.305 1.00 95.44 189 THR A C 1
ATOM 1468 O O . THR A 1 189 ? 19.820 1.971 -8.358 1.00 95.44 189 THR A O 1
ATOM 1471 N N . LEU A 1 190 ? 18.229 2.170 -9.945 1.00 95.00 190 LEU A N 1
ATOM 1472 C CA . LEU A 1 190 ? 17.587 0.876 -9.743 1.00 95.00 190 LEU A CA 1
ATOM 1473 C C . LEU A 1 190 ? 17.921 -0.056 -10.904 1.00 95.00 190 LEU A C 1
ATOM 1475 O O . LEU A 1 190 ? 17.696 0.317 -12.055 1.00 95.00 190 LEU A O 1
ATOM 1479 N N . ASN A 1 191 ? 18.402 -1.262 -10.606 1.00 95.44 191 ASN A N 1
ATOM 1480 C CA . ASN A 1 191 ? 18.625 -2.311 -11.601 1.00 95.44 191 ASN A CA 1
ATOM 1481 C C . ASN A 1 191 ? 17.447 -3.283 -11.570 1.00 95.44 191 ASN A C 1
ATOM 1483 O O . ASN A 1 191 ? 17.249 -4.003 -10.596 1.00 95.44 191 ASN A O 1
ATOM 1487 N N . VAL A 1 192 ? 16.642 -3.297 -12.624 1.00 91.25 192 VAL A N 1
ATOM 1488 C CA . VAL A 1 192 ? 15.377 -4.038 -12.642 1.00 91.25 192 VAL A CA 1
ATOM 1489 C C . VAL A 1 192 ? 15.458 -5.157 -13.665 1.00 91.25 192 VAL A C 1
ATOM 1491 O O . VAL A 1 192 ? 15.773 -4.915 -14.830 1.00 91.25 192 VAL A O 1
ATOM 1494 N N . CYS A 1 193 ? 15.155 -6.379 -13.230 1.00 90.88 193 CYS A N 1
ATOM 1495 C CA . CYS A 1 193 ? 14.997 -7.514 -14.129 1.00 90.88 193 CYS A CA 1
ATOM 1496 C C . CYS A 1 193 ? 13.665 -7.392 -14.881 1.00 90.88 193 CYS A C 1
ATOM 1498 O O . CYS A 1 193 ? 12.609 -7.182 -14.282 1.00 90.88 193 CYS A O 1
ATOM 1500 N N . VAL A 1 194 ? 13.720 -7.520 -16.199 1.00 87.88 194 VAL A N 1
ATOM 1501 C CA . VAL A 1 194 ? 12.578 -7.471 -17.109 1.00 87.88 194 VAL A CA 1
ATOM 1502 C C . VAL A 1 194 ? 12.627 -8.665 -18.055 1.00 87.88 194 VAL A C 1
ATOM 1504 O O . VAL A 1 194 ? 13.691 -9.188 -18.382 1.00 87.88 194 VAL A O 1
ATOM 1507 N N . THR A 1 195 ? 11.474 -9.080 -18.554 1.00 87.94 195 THR A N 1
ATOM 1508 C CA . THR A 1 195 ? 11.356 -10.010 -19.672 1.00 87.94 195 THR A CA 1
ATOM 1509 C C . THR A 1 195 ? 11.543 -9.238 -20.970 1.00 87.94 195 THR A C 1
ATOM 1511 O O . THR A 1 195 ? 10.856 -8.249 -21.216 1.00 87.94 195 THR A O 1
ATOM 1514 N N . SER A 1 196 ? 12.499 -9.670 -21.789 1.00 86.44 196 SER A N 1
ATOM 1515 C CA . SER A 1 196 ? 12.748 -9.101 -23.112 1.00 86.44 196 SER A CA 1
ATOM 1516 C C . SER A 1 196 ? 11.706 -9.560 -24.143 1.00 86.44 196 SER A C 1
ATOM 1518 O O . SER A 1 196 ? 10.993 -10.536 -23.899 1.00 86.44 196 SER A O 1
ATOM 1520 N N . PRO A 1 197 ? 11.673 -8.955 -25.346 1.00 79.62 197 PRO A N 1
ATOM 1521 C CA . PRO A 1 197 ? 10.789 -9.399 -26.426 1.00 79.62 197 PRO A CA 1
ATOM 1522 C C . PRO A 1 197 ? 11.009 -10.862 -26.838 1.00 79.62 197 PRO A C 1
ATOM 1524 O O . PRO A 1 197 ? 10.099 -11.508 -27.344 1.00 79.62 197 PRO A O 1
ATOM 1527 N N . ALA A 1 198 ? 12.220 -11.389 -26.626 1.00 84.88 198 ALA A N 1
ATOM 1528 C CA . ALA A 1 198 ? 12.573 -12.779 -26.908 1.00 84.88 198 ALA A CA 1
ATOM 1529 C C . ALA A 1 198 ? 12.185 -13.744 -25.769 1.00 84.88 198 ALA A C 1
ATOM 1531 O O . ALA A 1 198 ? 12.497 -14.929 -25.838 1.00 84.88 198 ALA A O 1
ATOM 1532 N N . GLY A 1 199 ? 11.569 -13.245 -24.693 1.00 85.25 199 GLY A N 1
ATOM 1533 C CA . GLY A 1 199 ? 11.216 -14.022 -23.504 1.00 85.25 199 GLY A CA 1
ATOM 1534 C C . GLY A 1 199 ? 12.372 -14.256 -22.525 1.00 85.25 199 GLY A C 1
ATOM 1535 O O . GLY A 1 199 ? 12.144 -14.753 -21.426 1.00 85.25 199 GLY A O 1
ATOM 1536 N N . SER A 1 200 ? 13.609 -13.882 -22.872 1.00 87.88 200 SER A N 1
ATOM 1537 C CA . SER A 1 200 ? 14.767 -14.005 -21.975 1.00 87.88 200 SER A CA 1
ATOM 1538 C C . SER A 1 200 ? 14.823 -12.861 -20.952 1.00 87.88 200 SER A C 1
ATOM 1540 O O . SER A 1 200 ? 14.393 -11.748 -21.281 1.00 87.88 200 SER A O 1
ATOM 1542 N N . PRO A 1 201 ? 15.393 -13.074 -19.751 1.00 88.38 201 PRO A N 1
ATOM 1543 C CA . PRO A 1 201 ? 15.615 -12.000 -18.790 1.00 88.38 201 PRO A CA 1
ATOM 1544 C C . PRO A 1 201 ? 16.610 -10.969 -19.339 1.00 88.38 201 PRO A C 1
ATOM 1546 O O . PRO A 1 201 ? 17.574 -11.308 -20.028 1.00 88.38 201 PRO A O 1
ATOM 1549 N N . ALA A 1 202 ? 16.368 -9.704 -19.026 1.00 89.38 202 ALA A N 1
ATOM 1550 C CA . ALA A 1 202 ? 17.245 -8.576 -19.293 1.00 89.38 202 ALA A CA 1
ATOM 1551 C C . ALA A 1 202 ? 17.218 -7.625 -18.092 1.00 89.38 202 ALA A C 1
ATOM 1553 O O . ALA A 1 202 ? 16.261 -7.622 -17.323 1.00 89.38 202 ALA A O 1
ATOM 1554 N N . THR A 1 203 ? 18.249 -6.800 -17.941 1.00 91.56 203 THR A N 1
ATOM 1555 C CA . THR A 1 203 ? 18.305 -5.791 -16.878 1.00 91.56 203 THR A CA 1
ATOM 1556 C C . THR A 1 203 ? 18.173 -4.406 -17.484 1.00 91.56 203 THR A C 1
ATOM 1558 O O . THR A 1 203 ? 18.850 -4.093 -18.463 1.00 91.56 203 THR A O 1
ATOM 1561 N N . ILE A 1 204 ? 17.329 -3.574 -16.881 1.00 89.38 204 ILE A N 1
ATOM 1562 C CA . ILE A 1 204 ? 17.219 -2.147 -17.191 1.00 89.38 204 ILE A CA 1
ATOM 1563 C C . ILE A 1 204 ? 17.676 -1.310 -16.002 1.00 89.38 204 ILE A C 1
ATOM 1565 O O . ILE A 1 204 ? 17.619 -1.757 -14.855 1.00 89.38 204 ILE A O 1
ATOM 1569 N N . GLN A 1 205 ? 18.066 -0.073 -16.280 1.00 92.38 205 GLN A N 1
ATOM 1570 C CA . GLN A 1 205 ? 18.383 0.929 -15.272 1.00 92.38 205 GLN A CA 1
ATOM 1571 C C . GLN A 1 205 ? 17.292 1.992 -15.214 1.00 92.38 205 GLN A C 1
ATOM 1573 O O . GLN A 1 205 ? 16.901 2.559 -16.237 1.00 92.38 205 GLN A O 1
ATOM 1578 N N . LEU A 1 206 ? 16.820 2.288 -14.007 1.00 91.44 206 LEU A N 1
ATOM 1579 C CA . LEU A 1 206 ? 15.897 3.388 -13.741 1.00 91.44 206 LEU A CA 1
ATOM 1580 C C . LEU A 1 206 ? 16.536 4.380 -12.774 1.00 91.44 206 LEU A C 1
ATOM 1582 O O . LEU A 1 206 ? 17.277 3.991 -11.871 1.00 91.44 206 LEU A O 1
ATOM 1586 N N . ARG A 1 207 ? 16.220 5.664 -12.931 1.00 93.31 207 ARG A N 1
ATOM 1587 C CA . ARG A 1 207 ? 16.603 6.702 -11.969 1.00 93.31 207 ARG A CA 1
ATOM 1588 C C . ARG A 1 207 ? 15.450 6.927 -11.005 1.00 93.31 207 ARG A C 1
ATOM 1590 O O . ARG A 1 207 ? 14.342 7.226 -11.438 1.00 93.31 207 ARG A O 1
ATOM 1597 N N . ALA A 1 208 ? 15.700 6.770 -9.716 1.00 93.50 208 ALA A N 1
ATOM 1598 C CA . ALA A 1 208 ? 14.700 6.860 -8.667 1.00 93.50 208 ALA A CA 1
ATOM 1599 C C . ALA A 1 208 ? 14.979 8.034 -7.730 1.00 93.50 208 ALA A C 1
ATOM 1601 O O . ALA A 1 208 ? 16.111 8.271 -7.291 1.00 93.50 208 ALA A O 1
ATOM 1602 N N . TYR A 1 209 ? 13.906 8.742 -7.408 1.00 92.50 209 TYR A N 1
ATOM 1603 C CA . TYR A 1 209 ? 13.924 10.008 -6.706 1.00 92.50 209 TYR A CA 1
ATOM 1604 C C . TYR A 1 209 ? 12.850 10.042 -5.630 1.00 92.50 209 TYR A C 1
ATOM 1606 O O . TYR A 1 209 ? 11.825 9.361 -5.722 1.00 92.50 209 TYR A O 1
ATOM 1614 N N . ARG A 1 210 ? 13.044 10.921 -4.652 1.00 91.38 210 ARG A N 1
ATOM 1615 C CA . ARG A 1 210 ? 11.995 11.336 -3.731 1.00 91.38 210 ARG A CA 1
ATOM 1616 C C . ARG A 1 210 ? 11.994 12.840 -3.503 1.00 91.38 210 ARG A C 1
ATOM 1618 O O . ARG A 1 210 ? 13.039 13.488 -3.556 1.00 91.38 210 ARG A O 1
ATOM 1625 N N . SER A 1 211 ? 10.834 13.381 -3.166 1.00 88.38 211 SER A N 1
ATOM 1626 C CA . SER A 1 211 ? 10.686 14.726 -2.604 1.00 88.38 211 SER A CA 1
ATOM 1627 C C . SER A 1 211 ? 9.666 14.713 -1.466 1.00 88.38 211 SER A C 1
ATOM 1629 O O . SER A 1 211 ? 8.868 13.786 -1.326 1.00 88.38 211 SER A O 1
ATOM 1631 N N . ILE A 1 212 ? 9.723 15.716 -0.593 1.00 84.81 212 ILE A N 1
ATOM 1632 C CA . ILE A 1 212 ? 8.729 15.932 0.463 1.00 84.81 212 ILE A CA 1
ATOM 1633 C C . ILE A 1 212 ? 8.060 17.261 0.147 1.00 84.81 212 ILE A C 1
ATOM 1635 O O . ILE A 1 212 ? 8.757 18.264 0.106 1.00 84.81 212 ILE A O 1
ATOM 1639 N N . GLY A 1 213 ? 6.748 17.284 -0.091 1.00 75.69 213 GLY A N 1
ATOM 1640 C CA . GLY A 1 213 ? 6.070 18.529 -0.474 1.00 75.69 213 GLY A CA 1
ATOM 1641 C C . GLY A 1 213 ? 6.726 19.199 -1.693 1.00 75.69 213 GLY A C 1
ATOM 1642 O O . GLY A 1 213 ? 6.935 18.548 -2.714 1.00 75.69 213 GLY A O 1
ATOM 1643 N N . SER A 1 214 ? 7.058 20.484 -1.562 1.00 75.62 214 SER A N 1
ATOM 1644 C CA . SER A 1 214 ? 7.764 21.307 -2.562 1.00 75.62 214 SER A CA 1
ATOM 1645 C C . SER A 1 214 ? 9.291 21.261 -2.438 1.00 75.62 214 SER A C 1
ATOM 1647 O O . SER A 1 214 ? 9.992 21.961 -3.168 1.00 75.62 214 SER A O 1
ATOM 1649 N N . CYS A 1 215 ? 9.827 20.464 -1.514 1.00 82.31 215 CYS A N 1
ATOM 1650 C CA . CYS A 1 215 ? 11.257 20.430 -1.244 1.00 82.31 215 CYS A CA 1
ATOM 1651 C C . CYS A 1 215 ? 12.054 19.794 -2.382 1.00 82.31 215 CYS A C 1
ATOM 1653 O O . CYS A 1 215 ? 11.532 19.030 -3.199 1.00 82.31 215 CYS A O 1
ATOM 1655 N N . ARG A 1 216 ? 13.362 20.076 -2.386 1.00 85.69 216 ARG A N 1
ATOM 1656 C CA . ARG A 1 216 ? 14.298 19.573 -3.393 1.00 85.69 216 ARG A CA 1
ATOM 1657 C C . ARG A 1 216 ? 14.189 18.053 -3.555 1.00 85.69 216 ARG A C 1
ATOM 1659 O O . ARG A 1 216 ? 14.199 17.297 -2.583 1.00 85.69 216 ARG A O 1
ATOM 1666 N N . THR A 1 217 ? 14.180 17.624 -4.809 1.00 89.06 217 THR A N 1
ATOM 1667 C CA . THR A 1 217 ? 14.287 16.220 -5.189 1.00 89.06 217 THR A CA 1
ATOM 1668 C C . THR A 1 217 ? 15.651 15.645 -4.799 1.00 89.06 217 THR A C 1
ATOM 1670 O O . THR A 1 217 ? 16.697 16.239 -5.067 1.00 89.06 217 THR A O 1
ATOM 1673 N N . THR A 1 218 ? 15.635 14.474 -4.175 1.00 92.44 218 THR A N 1
ATOM 1674 C CA . THR A 1 218 ? 16.808 13.752 -3.664 1.00 92.44 218 THR A CA 1
ATOM 1675 C C . THR A 1 218 ? 16.746 12.278 -4.083 1.00 92.44 218 THR A C 1
ATOM 1677 O O . THR A 1 218 ? 15.694 11.828 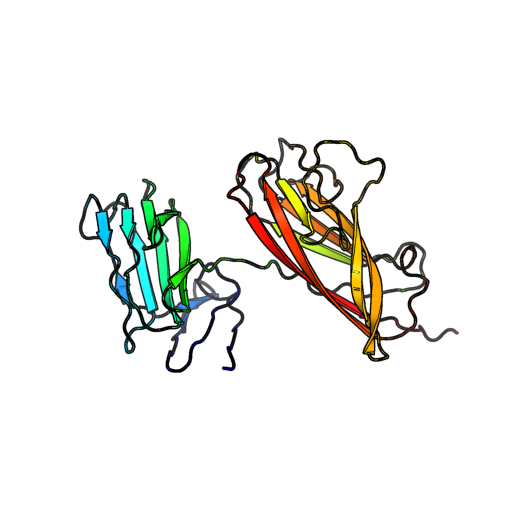-4.549 1.00 92.44 218 THR A O 1
ATOM 1680 N N . PRO A 1 219 ? 17.835 11.502 -3.951 1.00 95.25 219 PRO A N 1
ATOM 1681 C CA . PRO A 1 219 ? 17.802 10.052 -4.135 1.00 95.25 219 PRO A CA 1
ATOM 1682 C C . PRO A 1 219 ? 16.722 9.383 -3.279 1.00 95.25 219 PRO A C 1
ATOM 1684 O O . PRO A 1 219 ? 16.451 9.812 -2.156 1.00 95.25 219 PRO A O 1
ATOM 1687 N N . MET A 1 220 ? 16.116 8.309 -3.793 1.00 94.44 220 MET A N 1
ATOM 1688 C CA . MET A 1 220 ? 14.921 7.713 -3.181 1.00 94.44 220 MET A CA 1
ATOM 1689 C C . MET A 1 220 ? 15.114 7.289 -1.716 1.00 94.44 220 MET A C 1
ATOM 1691 O O . MET A 1 220 ? 14.188 7.423 -0.922 1.00 94.44 220 MET A O 1
ATOM 1695 N N . SER A 1 221 ? 16.309 6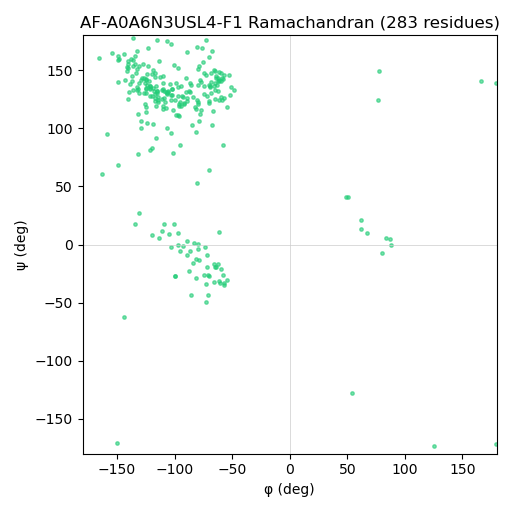.810 -1.352 1.00 94.75 221 SER A N 1
ATOM 1696 C CA . SER A 1 221 ? 16.618 6.291 -0.014 1.00 94.75 221 SER A CA 1
ATOM 1697 C C . SER A 1 221 ? 17.062 7.372 0.966 1.00 94.75 221 SER A C 1
ATOM 1699 O O . SER A 1 221 ? 17.269 7.083 2.145 1.00 94.75 221 SER A O 1
ATOM 1701 N N . GLU A 1 222 ? 17.239 8.610 0.505 1.00 91.94 222 GLU A N 1
ATOM 1702 C CA . GLU A 1 222 ? 17.555 9.712 1.399 1.00 91.94 222 GLU A CA 1
ATOM 1703 C C . GLU A 1 222 ? 16.326 10.031 2.259 1.00 91.94 222 GLU A C 1
ATOM 1705 O O . GLU A 1 222 ? 15.222 10.076 1.731 1.00 91.94 222 GLU A O 1
ATOM 1710 N N . TYR A 1 223 ? 16.485 10.280 3.561 1.00 89.12 223 TYR A N 1
ATOM 1711 C CA . TYR A 1 223 ? 15.343 10.555 4.456 1.00 89.12 223 TYR A CA 1
ATOM 1712 C C . TYR A 1 223 ? 15.382 11.918 5.143 1.00 89.12 223 TYR A C 1
ATOM 1714 O O . TYR A 1 223 ? 14.568 12.185 6.034 1.00 89.12 223 TYR A O 1
ATOM 1722 N N . ARG A 1 224 ? 16.329 12.788 4.759 1.00 85.50 224 ARG A N 1
ATOM 1723 C CA . ARG A 1 224 ? 16.468 14.116 5.366 1.00 85.50 224 ARG A CA 1
ATOM 1724 C C . ARG A 1 224 ? 15.128 14.830 5.441 1.00 85.50 224 ARG A C 1
ATOM 1726 O O . ARG A 1 224 ? 14.362 14.861 4.470 1.00 85.50 224 ARG A O 1
ATOM 1733 N N . HIS A 1 225 ? 14.897 15.374 6.629 1.00 76.25 225 HIS A N 1
ATOM 1734 C CA . HIS A 1 225 ? 13.702 16.116 6.965 1.00 76.25 225 HIS A CA 1
ATOM 1735 C C . HIS A 1 225 ? 13.553 17.330 6.046 1.00 76.25 225 HIS A C 1
ATOM 1737 O O . HIS A 1 225 ? 14.545 17.924 5.624 1.00 76.25 225 HIS A O 1
ATOM 1743 N N . CYS A 1 226 ? 12.304 17.682 5.767 1.00 72.62 226 CYS A N 1
ATOM 1744 C CA . CYS A 1 226 ? 11.961 18.970 5.203 1.00 72.62 226 CYS A CA 1
ATOM 1745 C C . CYS A 1 226 ? 10.794 19.557 5.993 1.00 72.62 226 CYS A C 1
ATOM 1747 O O . CYS A 1 226 ? 9.819 18.844 6.246 1.00 72.62 226 CYS A O 1
ATOM 1749 N N . GLU A 1 227 ? 10.917 20.828 6.372 1.00 66.88 227 GLU A N 1
ATOM 1750 C CA . GLU A 1 227 ? 9.931 21.540 7.194 1.00 66.88 227 GLU A CA 1
ATOM 1751 C C . GLU A 1 227 ? 8.632 21.814 6.414 1.00 66.88 227 GLU A C 1
ATOM 1753 O O . GLU A 1 227 ? 7.542 21.829 6.985 1.00 66.88 227 GLU A O 1
ATOM 1758 N N . GLU A 1 228 ? 8.728 21.924 5.086 1.00 59.91 228 GLU A N 1
ATOM 1759 C CA . GLU A 1 228 ? 7.625 22.241 4.179 1.00 59.91 228 GLU A CA 1
ATOM 1760 C C . GLU A 1 228 ? 7.092 20.987 3.462 1.00 59.91 228 GLU A C 1
ATOM 1762 O O . GLU A 1 228 ? 7.383 20.726 2.295 1.00 59.91 228 GLU A O 1
ATOM 1767 N N . GLY A 1 229 ? 6.279 20.166 4.133 1.00 59.84 229 GLY A N 1
ATOM 1768 C CA . GLY A 1 229 ? 5.525 19.145 3.400 1.00 59.84 229 GLY A CA 1
ATOM 1769 C C . GLY A 1 229 ? 4.883 18.040 4.225 1.00 59.84 229 GLY A C 1
ATOM 1770 O O . GLY A 1 229 ? 5.467 17.474 5.144 1.00 59.84 229 GLY A O 1
ATOM 1771 N N . THR A 1 230 ? 3.669 17.664 3.826 1.00 64.44 230 THR A N 1
ATOM 1772 C CA . THR A 1 230 ? 2.881 16.592 4.459 1.00 64.44 230 THR A CA 1
ATOM 1773 C C . THR A 1 230 ? 2.885 15.287 3.662 1.00 64.44 230 THR A C 1
ATOM 1775 O O . THR A 1 230 ? 2.268 14.309 4.068 1.00 64.44 230 THR A O 1
ATOM 1778 N N . SER A 1 231 ? 3.531 15.240 2.493 1.00 73.44 231 SER A N 1
ATOM 1779 C CA . SER A 1 231 ? 3.488 14.082 1.587 1.00 73.44 231 SER A CA 1
ATOM 1780 C C . SER A 1 231 ? 4.861 13.758 1.018 1.00 73.44 231 SER A C 1
ATOM 1782 O O . SER A 1 231 ? 5.620 14.667 0.692 1.00 73.44 231 SER A O 1
ATOM 1784 N N . LEU A 1 232 ? 5.159 12.461 0.911 1.00 81.56 232 LEU A N 1
ATOM 1785 C CA . LEU A 1 232 ? 6.330 11.928 0.221 1.00 81.56 232 LEU A CA 1
ATOM 1786 C C . LEU A 1 232 ? 5.929 11.699 -1.235 1.00 81.56 232 LEU A C 1
ATOM 1788 O O . LEU A 1 232 ? 4.947 11.011 -1.494 1.00 81.56 232 LEU A O 1
ATOM 1792 N N . PHE A 1 233 ? 6.667 12.256 -2.178 1.00 85.38 233 PHE A N 1
ATOM 1793 C CA . PHE A 1 233 ? 6.543 11.900 -3.584 1.00 85.38 233 PHE A CA 1
ATOM 1794 C C . PHE A 1 233 ? 7.696 10.978 -3.941 1.00 85.38 233 PHE A C 1
ATOM 1796 O O . PHE A 1 233 ? 8.839 11.246 -3.574 1.00 85.38 233 PHE A O 1
ATOM 1803 N N . PHE A 1 234 ? 7.389 9.888 -4.632 1.00 88.31 234 PHE A N 1
ATOM 1804 C CA . PHE A 1 234 ? 8.377 8.971 -5.180 1.00 88.31 234 PHE A CA 1
ATOM 1805 C C . PHE A 1 234 ? 8.246 8.979 -6.696 1.00 88.31 234 PHE A C 1
ATOM 1807 O O . PHE A 1 234 ? 7.151 8.771 -7.218 1.00 88.31 234 PHE A O 1
ATOM 1814 N N . SER A 1 235 ? 9.357 9.227 -7.381 1.00 86.25 235 SER A N 1
ATOM 1815 C CA . SER A 1 235 ? 9.419 9.288 -8.837 1.00 86.25 235 SER A CA 1
ATOM 1816 C C . SER A 1 235 ? 10.427 8.282 -9.364 1.00 86.25 235 SER A C 1
ATOM 1818 O O . SER A 1 235 ? 11.523 8.140 -8.820 1.00 86.25 235 SER A O 1
ATOM 1820 N N . VAL A 1 236 ? 10.085 7.634 -10.470 1.00 87.31 236 VAL A N 1
ATOM 1821 C CA . VAL A 1 236 ? 10.986 6.776 -11.235 1.00 87.31 236 VAL A CA 1
ATOM 1822 C C . VAL A 1 236 ? 11.017 7.271 -12.668 1.00 87.31 236 VAL A C 1
ATOM 1824 O O . VAL A 1 236 ? 9.976 7.542 -13.264 1.00 87.31 236 VAL A O 1
ATOM 1827 N N . GLN A 1 237 ? 12.217 7.382 -13.220 1.00 86.44 237 GLN A N 1
ATOM 1828 C CA . GLN A 1 237 ? 12.443 7.831 -14.580 1.00 86.44 237 GLN A CA 1
ATOM 1829 C C . GLN A 1 237 ? 13.180 6.764 -15.384 1.00 86.44 237 GLN A C 1
ATOM 1831 O O . GLN A 1 237 ? 14.200 6.226 -14.946 1.00 86.44 237 GLN A O 1
ATOM 1836 N N . TYR A 1 238 ? 12.686 6.506 -16.590 1.00 83.25 238 TYR A N 1
ATOM 1837 C CA . TYR A 1 238 ? 13.392 5.736 -17.604 1.00 83.25 238 TYR A CA 1
ATOM 1838 C C . TYR A 1 238 ? 14.102 6.704 -18.543 1.00 83.25 238 TYR A C 1
ATOM 1840 O O . TYR A 1 238 ? 13.457 7.517 -19.208 1.00 83.25 238 TYR A O 1
ATOM 1848 N N . HIS A 1 239 ? 15.426 6.596 -18.604 1.00 82.31 239 HIS A N 1
ATOM 1849 C CA . HIS A 1 239 ? 16.263 7.353 -19.530 1.00 82.31 239 HIS A CA 1
ATOM 1850 C C . HIS A 1 239 ? 16.818 6.405 -20.589 1.00 82.31 239 HIS A C 1
ATOM 1852 O O . HIS A 1 239 ? 17.467 5.408 -20.260 1.00 82.31 239 HIS A O 1
ATOM 1858 N N . HIS A 1 240 ? 16.618 6.732 -21.869 1.00 77.31 240 HIS A N 1
ATOM 1859 C CA . HIS A 1 240 ? 17.223 5.963 -22.960 1.00 77.31 240 HIS A CA 1
ATOM 1860 C C . HIS A 1 240 ? 18.759 5.983 -22.886 1.00 77.31 240 HIS A C 1
ATOM 1862 O O . HIS A 1 240 ? 19.402 4.983 -23.200 1.00 77.31 240 HIS A O 1
ATOM 1868 N N . SER A 1 241 ? 19.355 7.083 -22.405 1.00 82.44 241 SER A N 1
ATOM 1869 C CA . SER A 1 241 ? 20.809 7.219 -22.254 1.00 82.44 241 SER A CA 1
ATOM 1870 C C . SER A 1 241 ? 21.442 6.135 -21.383 1.00 82.44 241 SER A C 1
ATOM 1872 O O . SER A 1 241 ? 22.568 5.733 -21.660 1.00 82.44 241 SER A O 1
ATOM 1874 N N . ASP A 1 242 ? 20.716 5.650 -20.376 1.00 86.00 242 ASP A N 1
ATOM 1875 C CA . ASP A 1 242 ? 21.200 4.657 -19.408 1.00 86.00 242 ASP A CA 1
ATOM 1876 C C . ASP A 1 242 ? 20.938 3.219 -19.889 1.00 86.00 242 ASP A C 1
ATOM 1878 O O . ASP A 1 242 ? 21.431 2.256 -19.312 1.00 86.00 242 ASP A O 1
ATOM 1882 N N . ASN A 1 243 ? 20.164 3.075 -20.970 1.00 83.62 243 ASN A N 1
ATOM 1883 C CA . ASN A 1 243 ? 19.636 1.812 -21.481 1.00 83.62 243 ASN A CA 1
ATOM 1884 C C . ASN A 1 243 ? 19.882 1.645 -22.994 1.00 83.62 243 ASN A C 1
ATOM 1886 O O . ASN A 1 243 ? 19.132 0.953 -23.682 1.00 83.62 243 ASN A O 1
ATOM 1890 N N . ARG A 1 244 ? 20.936 2.274 -23.536 1.00 81.00 244 ARG A N 1
ATOM 1891 C CA . ARG A 1 244 ? 21.248 2.277 -24.984 1.00 81.00 244 ARG A CA 1
ATOM 1892 C C . ARG A 1 244 ? 21.474 0.883 -25.580 1.00 81.00 244 ARG A C 1
ATOM 1894 O O . ARG A 1 244 ? 21.379 0.718 -26.790 1.00 81.00 244 ARG A O 1
ATOM 1901 N N . SER A 1 245 ? 21.797 -0.106 -24.747 1.00 80.31 245 SER A N 1
ATOM 1902 C CA . SER A 1 245 ? 22.028 -1.496 -25.153 1.00 80.31 245 SER A CA 1
ATOM 1903 C C . SER A 1 245 ? 20.742 -2.297 -25.386 1.00 80.31 245 SER A C 1
ATOM 1905 O O . SER A 1 245 ? 20.809 -3.391 -25.953 1.00 80.31 245 SER A O 1
ATOM 1907 N N . LEU A 1 246 ? 19.580 -1.790 -24.960 1.00 78.06 246 LEU A N 1
ATOM 1908 C CA . LEU A 1 246 ? 18.308 -2.478 -25.160 1.00 78.06 246 LEU A CA 1
ATOM 1909 C C . LEU A 1 246 ? 17.925 -2.472 -26.641 1.00 78.06 246 LEU A C 1
ATOM 1911 O O . LEU A 1 246 ? 18.021 -1.461 -27.338 1.00 78.06 246 LEU A O 1
ATOM 1915 N N . ARG A 1 247 ? 17.481 -3.632 -27.126 1.00 74.69 247 ARG A N 1
ATOM 1916 C CA . ARG A 1 247 ? 17.014 -3.801 -28.503 1.00 74.69 247 ARG A CA 1
ATOM 1917 C C . ARG A 1 247 ? 15.576 -3.300 -28.630 1.00 74.69 247 ARG A C 1
ATOM 1919 O O . ARG A 1 247 ? 14.906 -3.014 -27.646 1.00 74.69 247 ARG A O 1
ATOM 1926 N N . MET A 1 248 ? 15.095 -3.193 -29.864 1.00 72.25 248 MET A N 1
ATOM 1927 C CA . MET A 1 248 ? 13.699 -2.839 -30.129 1.00 72.25 248 MET A CA 1
ATOM 1928 C C . MET A 1 248 ? 12.744 -3.921 -29.616 1.00 72.25 248 MET A C 1
ATOM 1930 O O . MET A 1 248 ? 13.073 -5.108 -29.640 1.00 72.25 248 MET A O 1
ATOM 1934 N N . GLY A 1 249 ? 11.544 -3.500 -29.219 1.00 70.06 249 GLY A N 1
ATOM 1935 C CA . GLY A 1 249 ? 10.474 -4.380 -28.763 1.00 70.06 249 GLY A CA 1
ATOM 1936 C C . GLY A 1 249 ? 9.934 -4.013 -27.384 1.00 70.06 249 GLY A C 1
ATOM 1937 O O . GLY A 1 249 ? 10.246 -2.960 -26.824 1.00 70.06 249 GLY A O 1
ATOM 1938 N N . GLU A 1 250 ? 9.063 -4.877 -26.875 1.00 79.50 250 GLU A N 1
ATOM 1939 C CA . GLU A 1 250 ? 8.419 -4.718 -25.580 1.00 79.50 250 GLU A CA 1
ATOM 1940 C C . GLU A 1 250 ? 9.196 -5.425 -24.465 1.00 79.50 250 GLU A C 1
ATOM 1942 O O . GLU A 1 250 ? 9.485 -6.616 -24.557 1.00 79.50 250 GLU A O 1
ATOM 1947 N N . TYR A 1 251 ? 9.503 -4.678 -23.407 1.00 80.75 251 TYR A N 1
ATOM 1948 C CA . TYR A 1 251 ? 10.078 -5.198 -22.176 1.00 80.75 251 TYR A CA 1
ATOM 1949 C C . TYR A 1 251 ? 9.089 -4.997 -21.038 1.00 80.75 251 TYR A C 1
ATOM 1951 O O . TYR A 1 251 ? 8.589 -3.886 -20.841 1.00 80.75 251 TYR A O 1
ATOM 1959 N N . THR A 1 252 ? 8.840 -6.052 -20.271 1.00 82.81 252 THR A N 1
ATOM 1960 C CA . THR A 1 252 ? 7.923 -6.022 -19.128 1.00 82.81 252 THR A CA 1
ATOM 1961 C C . THR A 1 252 ? 8.626 -6.504 -17.879 1.00 82.81 252 THR A C 1
ATOM 1963 O O . THR A 1 252 ? 9.288 -7.536 -17.909 1.00 82.81 252 THR A O 1
ATOM 1966 N N . GLY A 1 253 ? 8.461 -5.807 -16.767 1.00 79.38 253 GLY A N 1
ATOM 1967 C CA . GLY A 1 253 ? 8.972 -6.276 -15.488 1.00 79.38 253 GLY A CA 1
ATOM 1968 C C . GLY A 1 253 ? 8.186 -5.715 -14.327 1.00 79.38 253 GLY A C 1
ATOM 1969 O O . GLY A 1 253 ? 7.427 -4.756 -14.457 1.00 79.38 253 GLY A O 1
ATOM 1970 N N . GLU A 1 254 ? 8.387 -6.338 -13.182 1.00 83.38 254 GLU A N 1
ATOM 1971 C CA . GLU A 1 254 ? 7.749 -5.971 -11.935 1.00 83.38 254 GLU A CA 1
ATOM 1972 C C . GLU A 1 254 ? 8.783 -6.059 -10.824 1.00 83.38 254 GLU A C 1
ATOM 1974 O O . GLU A 1 254 ? 9.578 -6.998 -10.774 1.00 83.38 254 GLU A O 1
ATOM 1979 N N . PHE A 1 255 ? 8.768 -5.080 -9.929 1.00 81.81 255 PHE A N 1
ATOM 1980 C CA . PHE A 1 255 ? 9.570 -5.128 -8.721 1.00 81.81 255 PHE A CA 1
ATOM 1981 C C . PHE A 1 255 ? 8.877 -4.390 -7.581 1.00 81.81 255 PHE A C 1
ATOM 1983 O O . PHE A 1 255 ? 8.015 -3.529 -7.788 1.00 81.81 255 PHE A O 1
ATOM 1990 N N . THR A 1 256 ? 9.288 -4.729 -6.362 1.00 82.38 256 THR A N 1
ATOM 1991 C CA . THR A 1 256 ? 8.704 -4.183 -5.140 1.00 82.38 256 THR A CA 1
ATOM 1992 C C . THR A 1 256 ? 9.733 -3.353 -4.391 1.00 82.38 256 THR A C 1
ATOM 1994 O O . THR A 1 256 ? 10.865 -3.780 -4.153 1.00 82.38 256 THR A O 1
ATOM 1997 N N . LEU A 1 257 ? 9.310 -2.163 -3.992 1.00 88.69 257 LEU A N 1
ATOM 1998 C CA . LEU A 1 257 ? 10.018 -1.274 -3.086 1.00 88.69 257 LEU A CA 1
ATOM 1999 C C . LEU A 1 257 ? 9.207 -1.112 -1.800 1.00 88.69 257 LEU A C 1
ATOM 2001 O O . LEU A 1 257 ? 8.084 -1.606 -1.672 1.00 88.69 257 LEU A O 1
ATOM 2005 N N . GLN A 1 258 ? 9.762 -0.387 -0.839 1.00 86.38 258 GLN A N 1
ATOM 2006 C CA . GLN A 1 258 ? 9.079 -0.074 0.403 1.00 86.38 258 GLN A CA 1
ATOM 2007 C C . GLN A 1 258 ? 9.380 1.360 0.825 1.00 86.38 258 GLN A C 1
ATOM 2009 O O . GLN A 1 258 ? 10.543 1.734 0.971 1.00 86.38 258 GLN A O 1
ATOM 2014 N N . ALA A 1 259 ? 8.341 2.164 1.049 1.00 89.06 259 ALA A N 1
ATOM 2015 C CA . ALA A 1 259 ? 8.497 3.405 1.792 1.00 89.06 259 ALA A CA 1
ATOM 2016 C C . ALA A 1 259 ? 8.654 3.089 3.278 1.00 89.06 259 ALA A C 1
ATOM 2018 O O . ALA A 1 259 ? 7.936 2.242 3.816 1.00 89.06 259 ALA A O 1
ATOM 2019 N N . ARG A 1 260 ? 9.596 3.769 3.925 1.00 88.38 260 ARG A N 1
ATOM 2020 C CA . ARG A 1 260 ? 9.913 3.614 5.346 1.00 88.38 260 ARG A CA 1
ATOM 2021 C C . ARG A 1 260 ? 10.063 4.968 6.002 1.00 88.38 260 ARG A C 1
ATOM 2023 O O . ARG A 1 260 ? 10.421 5.940 5.334 1.00 88.38 260 ARG A O 1
ATOM 2030 N N . ASP A 1 261 ? 9.847 5.006 7.309 1.00 87.44 261 ASP A N 1
ATOM 2031 C CA . ASP A 1 261 ? 10.172 6.150 8.144 1.00 87.44 261 ASP A CA 1
ATOM 2032 C C . ASP A 1 261 ? 11.345 5.826 9.068 1.00 87.44 261 ASP A C 1
ATOM 2034 O O . ASP A 1 261 ? 11.432 4.738 9.629 1.00 87.44 261 ASP A O 1
ATOM 2038 N N . ASN A 1 262 ? 12.258 6.779 9.225 1.00 87.31 262 ASN A N 1
ATOM 2039 C CA . ASN A 1 262 ? 13.423 6.652 10.091 1.00 87.31 262 ASN A CA 1
ATOM 2040 C C . ASN A 1 262 ? 13.062 6.763 11.583 1.00 87.31 262 ASN A C 1
ATOM 2042 O O . ASN A 1 262 ? 13.791 6.244 12.421 1.00 87.31 262 ASN A O 1
ATOM 2046 N N . LYS A 1 263 ? 11.971 7.460 11.932 1.00 84.00 263 LYS A N 1
ATOM 2047 C CA . LYS A 1 263 ? 11.522 7.652 13.321 1.00 84.00 263 LYS A CA 1
ATOM 2048 C C . LYS A 1 263 ? 10.397 6.699 13.721 1.00 84.00 263 LYS A C 1
ATOM 2050 O O . LYS A 1 263 ? 10.275 6.394 14.903 1.00 84.00 263 LYS A O 1
ATOM 2055 N N . ASP A 1 264 ? 9.596 6.242 12.763 1.00 79.31 264 ASP A N 1
ATOM 2056 C CA . ASP A 1 264 ? 8.535 5.256 12.981 1.00 79.31 264 ASP A CA 1
ATOM 2057 C C . ASP A 1 264 ? 8.821 3.953 12.206 1.00 79.31 264 ASP A C 1
ATOM 2059 O O . ASP A 1 264 ? 8.416 3.821 11.048 1.00 79.31 264 ASP A O 1
ATOM 2063 N N . PRO A 1 265 ? 9.493 2.961 12.824 1.00 74.31 265 PRO A N 1
ATOM 2064 C CA . PRO A 1 265 ? 9.824 1.702 12.155 1.00 74.31 265 PRO A CA 1
ATOM 2065 C C . PRO A 1 265 ? 8.586 0.860 11.804 1.00 74.31 265 PRO A C 1
ATOM 2067 O O . PRO A 1 265 ? 8.678 -0.045 10.976 1.00 74.31 265 PRO A O 1
ATOM 2070 N N . ASN A 1 266 ? 7.425 1.152 12.404 1.00 75.19 266 ASN A N 1
ATOM 2071 C CA . ASN A 1 266 ? 6.171 0.468 12.096 1.00 75.19 266 ASN A CA 1
ATOM 2072 C C . ASN A 1 266 ? 5.472 1.072 10.869 1.00 75.19 266 ASN A C 1
ATOM 2074 O O . ASN A 1 266 ? 4.586 0.436 10.288 1.00 75.19 266 ASN A O 1
ATOM 2078 N N . TRP A 1 267 ? 5.868 2.276 10.441 1.00 76.50 267 TRP A N 1
ATOM 2079 C CA . TRP A 1 267 ? 5.386 2.872 9.203 1.00 76.50 267 TRP A CA 1
ATOM 2080 C C . TRP A 1 267 ? 6.168 2.313 8.011 1.00 76.50 267 TRP A C 1
ATOM 2082 O O . TRP A 1 267 ? 7.261 2.762 7.660 1.00 76.50 267 TRP A O 1
ATOM 2092 N N . MET A 1 268 ? 5.575 1.306 7.375 1.00 75.38 268 MET A N 1
ATOM 2093 C CA . MET A 1 268 ? 6.090 0.689 6.159 1.00 75.38 268 MET A CA 1
ATOM 2094 C C . MET A 1 268 ? 4.982 0.581 5.118 1.00 75.38 268 MET A C 1
ATOM 2096 O O . MET A 1 268 ? 3.907 0.046 5.402 1.00 75.38 268 MET A O 1
ATOM 2100 N N . LEU A 1 269 ? 5.258 1.035 3.896 1.00 72.19 269 LEU A N 1
ATOM 2101 C CA . LEU A 1 269 ? 4.321 0.941 2.780 1.00 72.19 269 LEU A CA 1
ATOM 2102 C C . LEU A 1 269 ? 4.970 0.221 1.592 1.00 72.19 269 LEU A C 1
ATOM 2104 O O . LEU A 1 269 ? 5.911 0.764 1.012 1.00 72.19 269 LEU A O 1
ATOM 2108 N N . PRO A 1 270 ? 4.499 -0.976 1.205 1.00 76.88 270 PRO A N 1
ATOM 2109 C CA . PRO A 1 270 ? 4.932 -1.613 -0.031 1.00 76.88 270 PRO A CA 1
ATOM 2110 C C . PRO A 1 270 ? 4.564 -0.759 -1.251 1.00 76.88 270 PRO A C 1
ATOM 2112 O O . PRO A 1 270 ? 3.488 -0.164 -1.314 1.00 76.88 270 PRO A O 1
ATOM 2115 N N . ILE A 1 271 ? 5.462 -0.703 -2.227 1.00 77.38 271 ILE A N 1
ATOM 2116 C CA . ILE A 1 271 ? 5.255 -0.029 -3.509 1.00 77.38 271 ILE A CA 1
ATOM 2117 C C . ILE A 1 271 ? 5.525 -1.059 -4.595 1.00 77.38 271 ILE A C 1
ATOM 2119 O O . ILE A 1 271 ? 6.644 -1.556 -4.710 1.00 77.38 271 ILE A O 1
ATOM 2123 N N . ARG A 1 272 ? 4.509 -1.365 -5.398 1.00 77.44 272 ARG A N 1
ATOM 2124 C CA . ARG A 1 272 ? 4.638 -2.249 -6.555 1.00 77.44 272 ARG A CA 1
ATOM 2125 C C . ARG A 1 272 ? 4.840 -1.398 -7.800 1.00 77.44 272 ARG A C 1
ATOM 2127 O O . ARG A 1 272 ? 3.991 -0.574 -8.132 1.00 77.44 272 ARG A O 1
ATOM 2134 N N . VAL A 1 273 ? 5.957 -1.598 -8.488 1.00 76.94 273 VAL A N 1
ATOM 2135 C CA . VAL A 1 273 ? 6.275 -0.879 -9.722 1.00 76.94 273 VAL A CA 1
ATOM 2136 C C . VAL A 1 273 ? 6.157 -1.843 -10.891 1.00 76.94 273 VAL A C 1
ATOM 2138 O O . VAL A 1 273 ? 6.838 -2.868 -10.923 1.00 76.94 273 VAL A O 1
ATOM 2141 N N . VAL A 1 274 ? 5.305 -1.498 -11.857 1.00 76.88 274 VAL A N 1
ATOM 2142 C CA . VAL A 1 274 ? 5.139 -2.260 -13.097 1.00 76.88 274 VAL A CA 1
ATOM 2143 C C . VAL A 1 274 ? 5.759 -1.469 -14.232 1.00 76.88 274 VAL A C 1
ATOM 2145 O O . VAL A 1 274 ? 5.325 -0.367 -14.573 1.00 76.88 274 VAL A O 1
ATOM 2148 N N . VAL A 1 275 ? 6.780 -2.049 -14.844 1.00 74.38 275 VAL A N 1
ATOM 2149 C CA . VAL A 1 275 ? 7.498 -1.437 -15.951 1.00 74.38 275 VAL A CA 1
ATOM 2150 C C . VAL A 1 275 ? 7.050 -2.077 -17.249 1.00 74.38 275 VAL A C 1
ATOM 2152 O O . VAL A 1 275 ? 7.089 -3.295 -17.409 1.00 74.38 275 VAL A O 1
ATOM 2155 N N . ARG A 1 276 ? 6.674 -1.225 -18.198 1.00 75.69 276 ARG A N 1
ATOM 2156 C CA . ARG A 1 276 ? 6.453 -1.596 -19.590 1.00 75.69 276 ARG A CA 1
ATOM 2157 C C . ARG A 1 276 ? 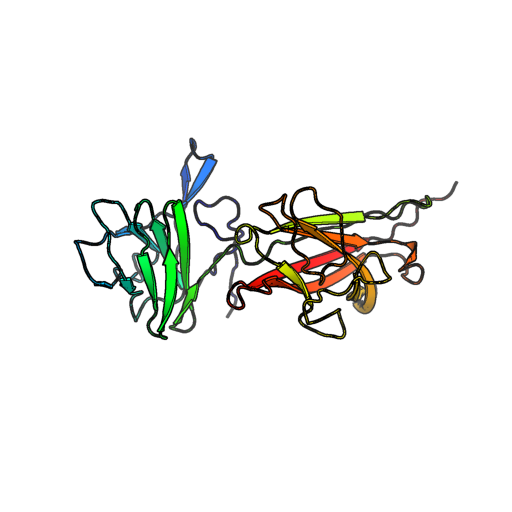7.186 -0.592 -20.463 1.00 75.69 276 ARG A C 1
ATOM 2159 O O . ARG A 1 276 ? 6.820 0.579 -20.486 1.00 75.69 276 ARG A O 1
ATOM 2166 N N . ILE A 1 277 ? 8.226 -1.048 -21.148 1.00 73.81 277 ILE A N 1
ATOM 2167 C CA . ILE A 1 277 ? 9.019 -0.232 -22.069 1.00 73.81 277 ILE A CA 1
ATOM 2168 C C . ILE A 1 277 ? 8.744 -0.729 -23.476 1.00 73.81 277 ILE A C 1
ATOM 2170 O O . ILE A 1 277 ? 8.786 -1.928 -23.737 1.00 73.81 277 ILE A O 1
ATOM 2174 N N . HIS A 1 278 ? 8.483 0.197 -24.389 1.00 69.94 278 HIS A N 1
ATOM 2175 C CA . HIS A 1 278 ? 8.248 -0.123 -25.786 1.00 69.94 278 HIS A CA 1
ATOM 2176 C C . HIS A 1 278 ? 9.233 0.653 -26.661 1.00 69.94 278 HIS A C 1
ATOM 2178 O O . HIS A 1 278 ? 9.088 1.861 -26.859 1.00 69.94 278 HIS A O 1
ATOM 2184 N N . GLY A 1 279 ? 10.253 -0.040 -27.168 1.00 60.50 279 GLY A N 1
ATOM 2185 C CA . GLY A 1 279 ? 11.197 0.526 -28.127 1.00 60.50 279 GLY A CA 1
ATOM 2186 C C . GLY A 1 279 ? 10.573 0.565 -29.519 1.00 60.50 279 GLY A C 1
ATOM 2187 O O . GLY A 1 279 ? 10.336 -0.492 -30.106 1.00 60.50 279 GLY A O 1
ATOM 2188 N N . ARG A 1 280 ? 10.307 1.764 -30.055 1.00 53.50 280 ARG A N 1
ATOM 2189 C CA . ARG A 1 280 ? 9.884 1.951 -31.453 1.00 53.50 280 ARG A CA 1
ATOM 2190 C C . ARG A 1 280 ? 11.053 2.437 -32.295 1.00 53.50 280 ARG A C 1
ATOM 2192 O O . ARG A 1 280 ? 11.712 3.411 -31.944 1.00 53.50 280 ARG A O 1
ATOM 2199 N N . ARG A 1 281 ? 11.234 1.826 -33.464 1.00 46.09 281 ARG A N 1
ATOM 2200 C CA . ARG A 1 281 ? 11.965 2.455 -34.563 1.00 46.09 281 ARG A CA 1
ATOM 2201 C C . ARG A 1 281 ? 11.009 3.471 -35.189 1.00 46.09 281 ARG A C 1
ATOM 2203 O O . ARG A 1 281 ? 9.963 3.072 -35.695 1.00 46.09 281 ARG A O 1
ATOM 2210 N N . LEU A 1 282 ? 11.324 4.763 -35.123 1.00 42.12 282 LEU A N 1
ATOM 2211 C CA . LEU A 1 282 ? 10.663 5.716 -36.015 1.00 42.12 282 LEU A CA 1
ATOM 2212 C C . LEU A 1 282 ? 11.058 5.336 -37.452 1.00 42.12 282 LEU A C 1
ATOM 2214 O O . LEU A 1 282 ? 12.232 5.012 -37.668 1.00 42.12 282 LEU A O 1
ATOM 2218 N N . PRO A 1 283 ? 10.125 5.333 -38.420 1.00 37.53 283 PRO A N 1
ATOM 2219 C CA . PRO A 1 283 ? 10.528 5.352 -39.816 1.00 37.53 283 PRO A CA 1
ATOM 2220 C C . PRO A 1 283 ? 11.446 6.570 -39.988 1.00 37.53 283 PRO A C 1
ATOM 2222 O O . PRO A 1 283 ? 11.051 7.688 -39.661 1.00 37.53 283 P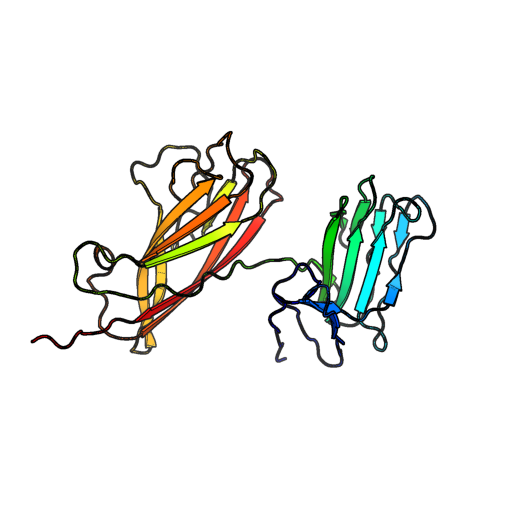RO A O 1
ATOM 2225 N N . GLY A 1 284 ? 12.700 6.335 -40.377 1.00 33.97 284 GLY A N 1
ATOM 2226 C CA . GLY A 1 284 ? 13.558 7.417 -40.860 1.00 33.97 284 GLY A CA 1
ATOM 2227 C C . GLY A 1 284 ? 13.022 7.945 -42.198 1.00 33.97 284 GLY A C 1
ATOM 2228 O O . GLY A 1 284 ? 12.146 7.286 -42.763 1.00 33.97 284 GLY A O 1
ATOM 2229 N N . PRO A 1 285 ? 13.507 9.111 -42.667 1.00 45.47 285 PRO A N 1
ATOM 2230 C CA . PRO A 1 285 ? 13.072 9.701 -43.934 1.00 45.47 285 PRO A CA 1
ATOM 2231 C C . PRO A 1 285 ? 13.197 8.728 -45.112 1.00 45.47 285 PRO A C 1
ATOM 2233 O O . PRO A 1 285 ? 14.127 7.886 -45.091 1.00 45.47 285 PRO A O 1
#

Secondary structure (DSSP, 8-state):
---B--B-TTBSSS-SB-PBPTT---EEEEETTTTEEEEE-EEE---SSSEEEPPPP-SS--EEEEEEBTTB--SEEEPPS---TT-EEEEEE--SS-EEEE-TTS-EEEE-TT-EEEEEEETTEEEEE-S----EE------SSTT-EEEEEEEEE--TT--EEEEESSTTTS--S-B-SPPSSSSEEEEEEEE-TTSSEEEEEEEEEEEETTSPPEETTB----SS-SEEEEEEEEEGGG-TTPPSEEEEEEEEEEEEESS-TT-EEEEEEEEEEEE--PPP-

pLDDT: mean 78.33, std 15.4, range [31.78, 97.19]

Radius of gyration: 22.24 Å; Cα contacts (8 Å, |Δi|>4): 698; chains: 1; bounding box: 52×44×72 Å

Nearest PDB structures (foldseek):
  6o38-assembly6_F  TM=7.409E-01  e=3.572E-08  Acinetobacter nosocomialis M2
  6o38-assembly5_E  TM=7.374E-01  e=3.972E-08  Acinetobacter nosocomialis M2
  6o38-assembly3_C  TM=5.271E-01  e=1.577E-07  Acinetobacter nosocomialis M2
  2j7l-assembly1_A-2  TM=4.458E-01  e=1.118E-01  Escherichia coli
  1l4i-assembly1_A  TM=3.671E-01  e=4.441E-01  Escherichia coli

Sequence (285 aa):
TLRTEPRASNLDLDVEHLTLSKGISLLFIYNGERRRWVLHSILDKPADSTDVSIAQPTLTNPTLTYQLSDGAWVKTAFLPTTAPEGAIIHAISYTRQSTEIADSQGHRYPIKRNDSLVFTMLNKQWQRLGKRSVELISLSQSSMGDSTFSEGQIRIARPALSQSGVVALDPTVGPTQLSNLPSDKPYTTLNVCVTSPAGSPATIQLRAYRSIGSCRTTPMSEYRHCEEGTSLFFSVQYHHSDNRSLRMGEYTGEFTLQARDNKDPNWMLPIRVVVRIHGRRLPGP

Mean predicted aligned error: 15.27 Å

Solvent-accessible surface area (backbone atoms only — not comparable to full-atom values): 15738 Å² total; per-residue (Å²): 131,91,73,50,69,54,78,26,79,57,40,73,55,70,29,43,59,46,69,52,32,90,87,61,79,87,51,67,48,76,38,80,91,77,70,27,32,33,75,59,53,51,82,44,63,57,89,68,74,57,68,46,70,46,83,64,41,36,82,91,46,32,33,32,33,40,46,35,29,78,95,22,46,45,49,33,37,29,53,51,84,61,60,45,63,42,22,36,42,39,39,37,28,62,16,88,63,65,28,31,43,30,46,90,85,69,52,73,44,80,41,41,60,75,36,67,47,37,32,32,26,50,95,84,36,83,40,80,49,42,71,54,49,69,68,45,74,57,42,77,51,68,59,103,51,104,78,43,58,21,70,37,74,48,81,42,87,54,69,74,74,51,31,47,28,34,24,28,80,42,73,80,33,23,60,63,56,76,38,80,67,86,63,97,49,76,46,35,68,34,45,42,64,24,34,34,72,86,69,45,82,42,78,46,50,33,44,26,28,25,27,38,51,86,44,78,73,34,26,19,26,40,21,71,69,56,94,59,39,62,35,39,36,42,36,42,30,46,40,54,87,70,40,70,85,63,70,77,38,50,33,42,31,68,51,60,34,32,37,39,30,77,82,42,83,85,51,67,42,50,30,39,42,44,46,46,40,57,48,63,82,73,84,73,135